Protein AF-A0A932Q6G6-F1 (afdb_monomer)

Foldseek 3Di:
DLCCLCPPVVQAEDPVCQPCPDPLQLDLVSCVVPSYHHQPNQQVVVVVVCVVVVFQKFWWDAVSGIWIWRDDPVDDTWIFRSNPSRDTDDPVVRCVVGPFFPLLVVLVLGDDGDDPLLVVLVVLLSVLVVLQVVLPDPPDDLVSSLVSLLSSLVSLVVSCVSPVSHLSSLLSNLQSLQVNLCSLVVPLSDGPLVPDDDDDDDDDDVPDDDPVSVVVSVLSNVLSLLSVLSSVSSRDDCVSPDPVCCVPRVVCNVVSVPCPPVSVVSNVVVVVVSVVVVVVVVVVVVVD

Secondary structure (DSSP, 8-state):
-HIIIIIIS--EE-SSSTT--SGGGGSHHHHHHHSEE-TTHHHHHHHHHHHHTT--EEEEEETTEEEEEE--TTS---EEETTTTTEEE-HHHHHHHS---HHHHHHTSSSSBPPHHHHHHHHHHHHHHHHHHHTT-TT--HHHHHHHHHHHHHHHHHHHHH-TT-HHHHHHHHHHHHHHHHHHH--S----TT-PPP-------TTS--TTHHHHHHHHHHHHHHHHHHHHHTT--GGGS-HHHHHHHGGGHHHHTT-HHHHHHHHHHHHHHHHHHHHHHHHHTT--

Sequence (288 aa):
MNTYFYKLGKIRYNYADPTAEKIENRYLNGIMDSGVGNCYTMPLLYQVVAQRLGYPVKFVFTPRHSFLRYDDPKLERQNIEATSYGTYHSDEYYKQWLPMKPEALKNGLYMRTLTNRELLADLIGMSAADWGRASNKRDLTDGDRIRYILKSINYLHVAEKLNPKNEQVMQDLAGSYEFLNYLETKDDFGPNYFGFPKGSLNGDVLRMIDTSERRSWAEHLATAQAYYQKALLLGLDPSYYTKKFKRDYLADIPRLKKNNELFEKKMAEGEAKLNEFMRKIASDRRNL

Mean predicted aligned error: 10.73 Å

Solvent-accessible surface area (backbone atoms only — not comparable to full-atom values): 16001 Å² total; per-residue (Å²): 108,54,64,46,42,51,71,72,59,51,44,42,68,29,83,90,48,56,83,35,82,52,71,60,49,61,38,64,64,32,29,70,76,66,28,40,20,23,48,58,34,32,36,48,52,51,36,57,50,28,53,76,73,70,44,56,49,27,48,27,42,47,88,99,43,46,33,31,30,42,68,46,98,91,48,79,80,46,32,34,34,48,71,60,83,46,40,78,52,58,72,65,54,49,48,69,77,48,75,69,46,71,50,13,53,73,65,50,50,28,82,43,74,46,54,74,60,33,50,49,14,49,57,38,23,52,55,13,51,49,31,42,59,58,31,66,49,87,91,55,51,71,69,52,24,51,54,27,31,52,52,12,46,55,35,22,53,56,14,36,78,48,27,81,56,42,63,67,40,35,52,52,42,18,50,40,27,41,44,51,33,23,72,74,66,68,52,94,61,74,69,62,86,90,74,56,81,92,80,89,79,87,88,85,70,89,88,75,82,62,78,72,58,63,60,54,43,62,46,31,46,49,43,16,52,42,31,50,49,53,43,47,72,36,23,54,66,66,82,84,50,54,76,66,55,53,70,78,53,63,85,48,56,82,67,58,79,75,47,64,66,63,45,56,52,47,50,56,53,55,52,54,51,51,54,51,51,52,50,52,58,61,52,55,68,72,77,112

Structure (mmCIF, N/CA/C/O backbone):
data_AF-A0A932Q6G6-F1
#
_entry.id   AF-A0A932Q6G6-F1
#
loop_
_atom_site.group_PDB
_atom_site.id
_atom_site.type_symbol
_atom_site.label_atom_id
_atom_site.label_alt_id
_atom_site.label_comp_id
_atom_site.label_asym_id
_atom_site.label_entity_id
_atom_site.label_seq_id
_atom_site.pdbx_PDB_ins_code
_atom_site.Cartn_x
_atom_site.Cartn_y
_atom_site.Cartn_z
_atom_site.occupancy
_atom_site.B_iso_or_equiv
_atom_site.auth_seq_id
_atom_site.auth_comp_id
_atom_site.auth_asym_id
_atom_site.auth_atom_id
_atom_site.pdbx_PDB_model_num
ATOM 1 N N . MET A 1 1 ? -21.088 -2.364 14.037 1.00 78.12 1 MET A N 1
ATOM 2 C CA . MET A 1 1 ? -20.358 -2.670 12.786 1.00 78.12 1 MET A CA 1
ATOM 3 C C . MET A 1 1 ? -19.854 -4.121 12.753 1.00 78.12 1 MET A C 1
ATOM 5 O O . MET A 1 1 ? -20.321 -4.861 11.900 1.00 78.12 1 MET A O 1
ATOM 9 N N . ASN A 1 2 ? -19.045 -4.580 13.722 1.00 82.94 2 ASN A N 1
ATOM 10 C CA . ASN A 1 2 ? -18.545 -5.975 13.801 1.00 82.94 2 ASN A CA 1
ATOM 11 C C . ASN A 1 2 ? -19.641 -7.049 13.721 1.00 82.94 2 ASN A C 1
ATOM 13 O O . ASN A 1 2 ? -19.549 -7.973 12.917 1.00 82.94 2 ASN A O 1
ATOM 17 N N . THR A 1 3 ? -20.713 -6.902 14.509 1.00 76.56 3 THR A N 1
ATOM 18 C CA . THR A 1 3 ? -21.865 -7.820 14.480 1.00 76.56 3 THR A CA 1
ATOM 19 C C . THR A 1 3 ? -22.433 -7.968 13.073 1.00 76.56 3 THR A C 1
ATOM 21 O O . THR A 1 3 ? -22.724 -9.079 12.646 1.00 76.56 3 THR A O 1
ATOM 24 N N . TYR A 1 4 ? -22.560 -6.860 12.340 1.00 83.62 4 TYR A N 1
ATOM 25 C CA . TYR A 1 4 ? -23.098 -6.896 10.990 1.00 83.62 4 TYR A CA 1
ATOM 26 C C . TYR A 1 4 ? -22.134 -7.612 10.049 1.00 83.62 4 TYR A C 1
ATOM 28 O O . TYR A 1 4 ? -22.529 -8.602 9.452 1.00 83.62 4 TYR A O 1
ATOM 36 N N . PHE A 1 5 ? -20.870 -7.190 9.966 1.00 85.31 5 PHE A N 1
ATOM 37 C CA . PHE A 1 5 ? -19.937 -7.776 9.003 1.00 85.31 5 PHE A CA 1
ATOM 38 C C . PHE A 1 5 ? -19.704 -9.274 9.209 1.00 85.31 5 PHE A C 1
ATOM 40 O O . PHE A 1 5 ? -19.816 -10.023 8.244 1.00 85.31 5 PHE A O 1
ATOM 47 N N . TYR A 1 6 ? -19.462 -9.739 10.437 1.00 84.38 6 TYR A N 1
ATOM 48 C CA . TYR A 1 6 ? -19.123 -11.152 10.648 1.00 84.38 6 TYR A CA 1
ATOM 49 C C . TYR A 1 6 ? -20.334 -12.062 10.826 1.00 84.38 6 TYR A C 1
ATOM 51 O O . TYR A 1 6 ? -20.296 -13.203 10.376 1.00 84.38 6 TYR A O 1
ATOM 59 N N . LYS A 1 7 ? -21.410 -11.597 11.478 1.00 77.12 7 LYS A N 1
ATOM 60 C CA . LYS A 1 7 ? -22.571 -12.466 11.743 1.00 77.12 7 LYS A CA 1
ATOM 61 C C . LYS A 1 7 ? -23.613 -12.405 10.630 1.00 77.12 7 LYS A C 1
ATOM 63 O O . LYS A 1 7 ? -24.135 -13.445 10.246 1.00 77.12 7 LYS A O 1
ATOM 68 N N . LEU A 1 8 ? -23.918 -11.211 10.116 1.00 73.00 8 LEU A N 1
ATOM 69 C CA . LEU A 1 8 ? -24.993 -11.019 9.133 1.00 73.00 8 LEU A CA 1
ATOM 70 C C . LEU A 1 8 ? -24.467 -11.019 7.694 1.00 73.00 8 LEU A C 1
ATOM 72 O O . LEU A 1 8 ? -24.959 -11.774 6.863 1.00 73.00 8 LEU A O 1
ATOM 76 N N . GLY A 1 9 ? -23.437 -10.220 7.419 1.00 74.88 9 GLY A N 1
ATOM 77 C CA . GLY A 1 9 ? -22.770 -10.122 6.121 1.00 74.88 9 GLY A CA 1
ATOM 78 C C . GLY A 1 9 ? -21.819 -11.281 5.822 1.00 74.88 9 GLY A C 1
ATOM 79 O O . GLY A 1 9 ? -21.363 -11.400 4.692 1.00 74.88 9 GLY A O 1
ATOM 80 N N . LYS A 1 10 ? -21.534 -12.136 6.818 1.00 85.81 10 LYS A N 1
ATOM 81 C CA . LYS A 1 10 ? -20.672 -13.328 6.709 1.00 85.81 10 LYS A CA 1
ATOM 82 C C . LYS A 1 10 ? -19.307 -13.043 6.063 1.00 85.81 10 LYS A C 1
ATOM 84 O O . LYS A 1 10 ? -18.751 -13.906 5.384 1.00 85.81 10 LYS A O 1
ATOM 89 N N . ILE A 1 11 ? -18.765 -11.845 6.292 1.00 91.44 11 ILE A N 1
ATOM 90 C CA . ILE A 1 11 ? -17.443 -11.457 5.807 1.00 91.44 11 ILE A CA 1
ATOM 91 C C . ILE A 1 11 ? -16.387 -12.330 6.488 1.00 91.44 11 ILE A C 1
ATOM 93 O O . ILE A 1 11 ? -16.396 -12.474 7.712 1.00 91.44 11 ILE A O 1
ATOM 97 N N . ARG A 1 12 ? -15.471 -12.909 5.708 1.00 92.56 12 ARG A N 1
ATOM 98 C CA . ARG A 1 12 ? -14.416 -13.808 6.204 1.00 92.56 12 ARG A CA 1
ATOM 99 C C . ARG A 1 12 ? -13.055 -13.512 5.582 1.00 92.56 12 ARG A C 1
ATOM 101 O O . ARG A 1 12 ? -12.968 -12.983 4.476 1.00 92.56 12 ARG A O 1
ATOM 108 N N . TYR A 1 13 ? -12.002 -13.897 6.296 1.00 93.19 13 TYR A N 1
ATOM 109 C CA . TYR A 1 13 ? -10.630 -13.755 5.824 1.00 93.19 13 TYR A CA 1
ATOM 110 C C . TYR A 1 13 ? -10.294 -14.776 4.726 1.00 93.19 13 TYR A C 1
ATOM 112 O O . TYR A 1 13 ? -10.703 -15.940 4.782 1.00 93.19 13 TYR A O 1
ATOM 120 N N . ASN A 1 14 ? -9.526 -14.342 3.733 1.00 92.44 14 ASN A N 1
ATOM 121 C CA . ASN A 1 14 ? -9.070 -15.136 2.607 1.00 92.44 14 ASN A CA 1
ATOM 122 C C . ASN A 1 14 ? -7.735 -15.812 2.926 1.00 92.44 14 ASN A C 1
ATOM 124 O O . ASN A 1 14 ? -6.666 -15.291 2.621 1.00 92.44 14 ASN A O 1
ATOM 128 N N . TYR A 1 15 ? -7.788 -17.001 3.519 1.00 90.44 15 TYR A N 1
ATOM 129 C CA . TYR A 1 15 ? -6.577 -17.783 3.782 1.00 90.44 15 TYR A CA 1
ATOM 130 C C . TYR A 1 15 ? -5.942 -18.376 2.517 1.00 90.44 15 TYR A C 1
ATOM 132 O O . TYR A 1 15 ? -4.768 -18.727 2.543 1.00 90.44 15 TYR A O 1
ATOM 140 N N . ALA A 1 16 ? -6.700 -18.492 1.421 1.00 90.06 16 ALA A N 1
ATOM 141 C CA . ALA A 1 16 ? -6.200 -19.033 0.158 1.00 90.06 16 ALA A CA 1
ATOM 142 C C . ALA A 1 16 ? -5.438 -17.991 -0.676 1.00 90.06 16 ALA A C 1
ATOM 144 O O . ALA A 1 16 ? -4.611 -18.363 -1.501 1.00 90.06 16 ALA A O 1
ATOM 145 N N . ASP A 1 17 ? -5.723 -16.704 -0.471 1.00 84.94 17 ASP A N 1
ATOM 146 C CA . ASP A 1 17 ? -5.047 -15.590 -1.136 1.00 84.94 17 ASP A CA 1
ATOM 147 C C . ASP A 1 17 ? -4.892 -14.386 -0.178 1.00 84.94 17 ASP A C 1
ATOM 149 O O . ASP A 1 17 ? -5.550 -13.350 -0.343 1.00 84.94 17 ASP A O 1
ATOM 153 N N . PRO A 1 18 ? -4.061 -14.521 0.875 1.00 80.94 18 PRO A N 1
ATOM 154 C CA . PRO A 1 18 ? -3.919 -13.501 1.914 1.00 80.94 18 PRO A CA 1
ATOM 155 C C . PRO A 1 18 ? -3.178 -12.250 1.425 1.00 80.94 18 PRO A C 1
ATOM 157 O O . PRO A 1 18 ? -3.343 -11.179 2.000 1.00 80.94 18 PRO A O 1
ATOM 160 N N . THR A 1 19 ? -2.371 -12.378 0.371 1.00 78.94 19 THR A N 1
ATOM 161 C CA . THR A 1 19 ? -1.564 -11.306 -0.233 1.00 78.94 19 THR A CA 1
ATOM 162 C C . THR A 1 19 ? -2.227 -10.677 -1.459 1.00 78.94 19 THR A C 1
ATOM 164 O O . THR A 1 19 ? -1.640 -9.789 -2.078 1.00 78.94 19 THR A O 1
ATOM 167 N N . ALA A 1 20 ? -3.447 -11.107 -1.801 1.00 84.25 20 ALA A N 1
ATOM 168 C CA . ALA A 1 20 ? -4.195 -10.636 -2.960 1.00 84.25 20 ALA A CA 1
ATOM 169 C C . ALA A 1 20 ? -3.402 -10.781 -4.271 1.00 84.25 20 ALA A C 1
ATOM 171 O O . ALA A 1 20 ? -3.203 -9.814 -5.005 1.00 84.25 20 ALA A O 1
ATOM 172 N N . GLU A 1 21 ? -2.906 -11.977 -4.576 1.00 81.31 21 GLU A N 1
ATOM 173 C CA . GLU A 1 21 ? -2.303 -12.319 -5.865 1.00 81.31 21 GLU A CA 1
ATOM 174 C C . GLU A 1 21 ? -3.310 -12.164 -7.007 1.00 81.31 21 GLU A C 1
ATOM 176 O O . GLU A 1 21 ? -2.960 -11.653 -8.080 1.00 81.31 21 GLU A O 1
ATOM 181 N N . LYS A 1 22 ? -4.575 -12.524 -6.760 1.00 83.31 22 LYS A N 1
ATOM 182 C CA . LYS A 1 22 ? -5.669 -12.316 -7.710 1.00 83.31 22 LYS A CA 1
ATOM 183 C C . LYS A 1 22 ? -6.170 -10.882 -7.635 1.00 83.31 22 LYS A C 1
ATOM 185 O O . LYS A 1 22 ? -6.418 -10.349 -6.554 1.00 83.31 22 LYS A O 1
ATOM 190 N N . ILE A 1 23 ? -6.350 -10.264 -8.800 1.00 84.88 23 ILE A N 1
ATOM 191 C CA . ILE A 1 23 ? -6.721 -8.850 -8.901 1.00 84.88 23 ILE A CA 1
ATOM 192 C C . ILE A 1 23 ? -8.092 -8.566 -8.277 1.00 84.88 23 ILE A C 1
ATOM 194 O O . ILE A 1 23 ? -8.238 -7.582 -7.558 1.00 84.88 23 ILE A O 1
ATOM 198 N N . GLU A 1 24 ? -9.064 -9.461 -8.453 1.00 84.25 24 GLU A N 1
ATOM 199 C CA . GLU A 1 24 ? -10.376 -9.365 -7.810 1.00 84.25 24 GLU A CA 1
ATOM 200 C C . GLU A 1 24 ? -10.289 -9.259 -6.278 1.00 84.25 24 GLU A C 1
ATOM 202 O O . GLU A 1 24 ? -11.094 -8.554 -5.681 1.00 84.25 24 GLU A O 1
ATOM 207 N N . ASN A 1 25 ? -9.273 -9.839 -5.632 1.00 87.06 25 ASN A N 1
ATOM 208 C CA . ASN A 1 25 ? -9.115 -9.782 -4.174 1.00 87.06 25 ASN A CA 1
ATOM 209 C C . ASN A 1 25 ? -8.460 -8.483 -3.667 1.00 87.06 25 ASN A C 1
ATOM 211 O O . ASN A 1 25 ? -8.350 -8.287 -2.455 1.00 87.06 25 ASN A O 1
ATOM 215 N N . ARG A 1 26 ? -8.008 -7.589 -4.558 1.00 87.38 26 ARG A N 1
ATOM 216 C CA . ARG A 1 26 ? -7.325 -6.334 -4.188 1.00 87.38 26 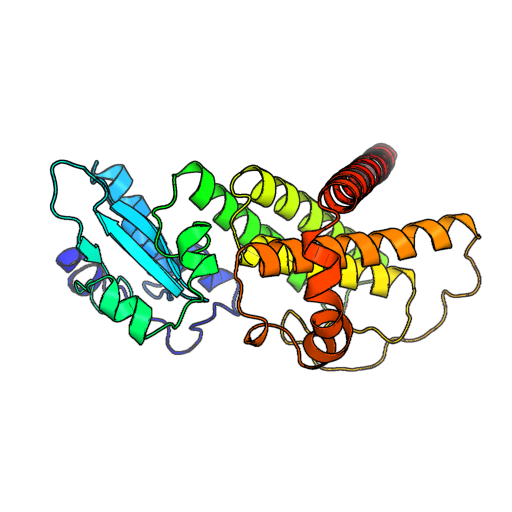ARG A CA 1
ATOM 217 C C . ARG A 1 26 ? -8.288 -5.188 -3.892 1.00 87.38 26 ARG A C 1
ATOM 219 O O . ARG A 1 26 ? -7.921 -4.252 -3.191 1.00 87.38 26 ARG A O 1
ATOM 226 N N . TYR A 1 27 ? -9.514 -5.247 -4.399 1.00 89.00 27 TYR A N 1
ATOM 227 C CA . TYR A 1 27 ? -10.413 -4.095 -4.416 1.00 89.00 27 TYR A CA 1
ATOM 228 C C . TYR A 1 27 ? -11.685 -4.311 -3.604 1.00 89.00 27 TYR A C 1
ATOM 230 O O . TYR A 1 27 ? -12.096 -5.432 -3.306 1.00 89.00 27 TYR A O 1
ATOM 238 N N . LEU A 1 28 ? -12.336 -3.194 -3.268 1.00 90.25 28 LEU A N 1
ATOM 239 C CA . LEU A 1 28 ? -13.568 -3.187 -2.484 1.00 90.25 28 LEU A CA 1
ATOM 240 C C . LEU A 1 28 ? -14.696 -3.988 -3.153 1.00 90.25 28 LEU A C 1
ATOM 242 O O . LEU A 1 28 ? -15.455 -4.650 -2.456 1.00 90.25 28 LEU A O 1
ATOM 246 N N . ASN A 1 29 ? -14.809 -3.964 -4.484 1.00 85.50 29 ASN A N 1
ATOM 247 C CA . ASN A 1 29 ? -15.832 -4.745 -5.184 1.00 85.50 29 ASN A CA 1
ATOM 248 C C . ASN A 1 29 ? -15.661 -6.252 -4.956 1.00 85.50 29 ASN A C 1
ATOM 250 O O . ASN A 1 29 ? -16.646 -6.921 -4.680 1.00 85.50 29 ASN A O 1
ATOM 254 N N . GLY A 1 30 ? -14.432 -6.775 -4.934 1.00 88.12 30 GLY A N 1
ATOM 255 C CA . GLY A 1 30 ? -14.211 -8.207 -4.728 1.00 88.12 30 GLY A CA 1
ATOM 256 C C . GLY A 1 30 ? -14.700 -8.721 -3.377 1.00 88.12 30 GLY A C 1
ATOM 257 O O . GLY A 1 30 ? -15.355 -9.762 -3.313 1.00 88.12 30 GLY A O 1
ATOM 258 N N . ILE A 1 31 ? -14.444 -7.980 -2.293 1.00 91.19 31 ILE A N 1
ATOM 259 C CA . ILE A 1 31 ? -14.976 -8.336 -0.968 1.00 91.19 31 ILE A CA 1
ATOM 260 C C . ILE A 1 31 ? -16.497 -8.130 -0.891 1.00 91.19 31 ILE A C 1
ATOM 262 O O . ILE A 1 31 ? -17.168 -8.910 -0.220 1.00 91.19 31 ILE A O 1
ATOM 266 N N . MET A 1 32 ? -17.055 -7.129 -1.583 1.00 87.06 32 MET A N 1
ATOM 267 C CA . MET A 1 32 ? -18.510 -6.923 -1.640 1.00 87.06 32 MET A CA 1
ATOM 268 C C . MET A 1 32 ? -19.227 -8.056 -2.386 1.00 87.06 32 MET A C 1
ATOM 270 O O . MET A 1 32 ? -20.285 -8.488 -1.939 1.00 87.06 32 MET A O 1
ATOM 274 N N . ASP A 1 33 ? -18.637 -8.559 -3.470 1.00 87.25 33 ASP A N 1
ATOM 275 C CA . ASP A 1 33 ? -19.229 -9.611 -4.300 1.00 87.25 33 ASP A CA 1
ATOM 276 C C . ASP A 1 33 ? -19.081 -10.997 -3.654 1.00 87.25 33 ASP A C 1
ATOM 278 O O . ASP A 1 33 ? -20.002 -11.813 -3.685 1.00 87.25 33 ASP A O 1
ATOM 282 N N . SER A 1 34 ? -17.918 -11.281 -3.057 1.00 90.25 34 SER A N 1
ATOM 283 C CA . SER A 1 34 ? -17.587 -12.621 -2.551 1.00 90.25 34 SER A CA 1
ATOM 284 C C . SER A 1 34 ? -17.815 -12.811 -1.049 1.00 90.25 34 SER A C 1
ATOM 286 O O . SER A 1 34 ? -17.867 -13.949 -0.576 1.00 90.25 34 SER A O 1
ATOM 288 N N . GLY A 1 35 ? -17.879 -11.723 -0.275 1.00 90.94 35 GLY A N 1
ATOM 289 C CA . GLY A 1 35 ? -17.812 -11.762 1.187 1.00 90.94 35 GLY A CA 1
ATOM 290 C C . GLY A 1 35 ? -16.458 -12.236 1.736 1.00 90.94 35 GLY A C 1
ATOM 291 O O . GLY A 1 35 ? -16.343 -12.550 2.920 1.00 90.94 35 GLY A O 1
ATOM 292 N N . VAL A 1 36 ? -15.425 -12.330 0.897 1.00 93.31 36 VAL A N 1
ATOM 293 C CA . VAL A 1 36 ? -14.097 -12.834 1.261 1.00 93.31 36 VAL A CA 1
ATOM 294 C C . VAL A 1 36 ? -13.062 -11.738 1.026 1.00 93.31 36 VAL A C 1
ATOM 296 O O . VAL A 1 36 ? -12.937 -11.220 -0.079 1.00 93.31 36 VAL A O 1
ATOM 299 N N . GLY A 1 37 ? -12.326 -11.364 2.072 1.00 92.75 37 GLY A N 1
ATOM 300 C CA . GLY A 1 37 ? -11.347 -10.275 2.027 1.00 92.75 37 GLY A CA 1
ATOM 301 C C . GLY A 1 37 ? -10.019 -10.634 2.678 1.00 92.75 37 GLY A C 1
ATOM 302 O O . GLY A 1 37 ? -9.852 -11.720 3.213 1.00 92.75 37 GLY A O 1
ATOM 303 N N . ASN A 1 38 ? -9.060 -9.720 2.642 1.00 92.81 38 ASN A N 1
ATOM 304 C CA . ASN A 1 38 ? -7.726 -9.894 3.221 1.00 92.81 38 ASN A CA 1
ATOM 305 C C . ASN A 1 38 ? -7.402 -8.754 4.194 1.00 92.81 38 ASN A C 1
ATOM 307 O O . ASN A 1 38 ? -8.262 -7.931 4.525 1.00 92.81 38 ASN A O 1
ATOM 311 N N . CYS A 1 39 ? -6.144 -8.701 4.634 1.00 92.75 39 CYS A N 1
ATOM 312 C CA . CYS A 1 39 ? -5.638 -7.705 5.572 1.00 92.75 39 CYS A CA 1
ATOM 313 C C . CYS A 1 39 ? -5.726 -6.256 5.100 1.00 92.75 39 CYS A C 1
ATOM 315 O O . CYS A 1 39 ? -5.499 -5.359 5.905 1.00 92.75 39 CYS A O 1
ATOM 317 N N . TYR A 1 40 ? -6.099 -6.024 3.844 1.00 93.69 40 TYR A N 1
ATOM 318 C CA . TYR A 1 40 ? -6.329 -4.704 3.287 1.00 93.69 40 TYR A CA 1
ATOM 319 C C . TYR A 1 40 ? -7.813 -4.434 3.008 1.00 93.69 40 TYR A C 1
ATOM 321 O O . TYR A 1 40 ? -8.385 -3.449 3.483 1.00 93.69 40 TYR A O 1
ATOM 329 N N . THR A 1 41 ? -8.474 -5.324 2.260 1.00 94.50 41 THR A N 1
ATOM 330 C CA . THR A 1 41 ? -9.858 -5.102 1.813 1.00 94.50 41 THR A CA 1
ATOM 331 C C . THR A 1 41 ? -10.872 -5.175 2.950 1.00 94.50 41 THR A C 1
ATOM 333 O O . THR A 1 41 ? -11.890 -4.479 2.899 1.00 94.50 41 THR A O 1
ATOM 336 N N . MET A 1 42 ? -10.591 -5.941 4.012 1.00 95.94 42 MET A N 1
ATOM 337 C CA . MET A 1 42 ? -11.447 -5.975 5.200 1.00 95.94 42 MET A CA 1
ATOM 338 C C . MET A 1 42 ? -11.407 -4.638 5.968 1.00 95.94 42 MET A C 1
ATOM 340 O O . MET A 1 42 ? -12.477 -4.046 6.147 1.00 95.94 42 MET A O 1
ATOM 344 N N . PRO A 1 43 ? -10.234 -4.082 6.352 1.00 95.56 43 PRO A N 1
ATOM 345 C CA . PRO A 1 43 ? -10.156 -2.715 6.867 1.00 95.56 43 PRO A CA 1
ATOM 346 C C . PRO A 1 43 ? -10.774 -1.655 5.942 1.00 95.56 43 PRO A C 1
ATOM 348 O O . PRO A 1 43 ? -11.444 -0.734 6.415 1.00 95.56 43 PRO A O 1
ATOM 351 N N . LEU A 1 44 ? -10.606 -1.786 4.621 1.00 95.19 44 LEU A N 1
ATOM 352 C CA . LEU A 1 44 ? -11.144 -0.820 3.658 1.00 95.19 44 LEU A CA 1
ATOM 353 C C . LEU A 1 44 ? -12.675 -0.787 3.687 1.00 95.19 44 LEU A C 1
ATOM 355 O O . LEU A 1 44 ? -13.264 0.293 3.774 1.00 95.19 44 LEU A O 1
ATOM 359 N N . LEU A 1 45 ? -13.321 -1.957 3.671 1.00 93.44 45 LEU A N 1
ATOM 360 C CA . LEU A 1 45 ? -14.777 -2.071 3.778 1.00 93.44 45 LEU A CA 1
ATOM 361 C C . LEU A 1 45 ? -15.292 -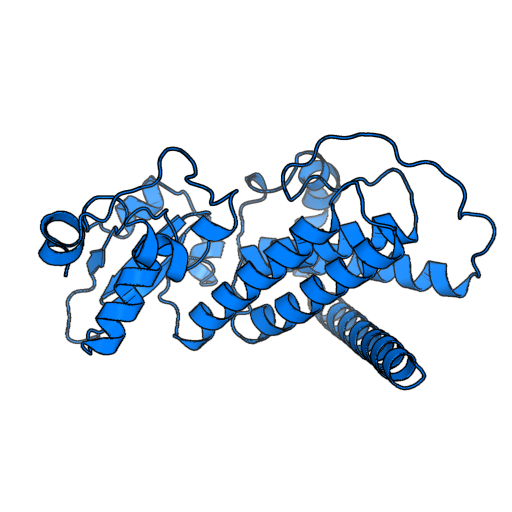1.404 5.059 1.00 93.44 45 LEU A C 1
ATOM 363 O O . LEU A 1 45 ? -16.247 -0.625 5.029 1.00 93.44 45 LEU A O 1
ATOM 367 N N . TYR A 1 46 ? -14.619 -1.667 6.176 1.00 93.62 46 TYR A N 1
ATOM 368 C CA . TYR A 1 46 ? -14.914 -1.043 7.458 1.00 93.62 46 TYR A CA 1
ATOM 369 C C . TYR A 1 46 ? -14.841 0.480 7.408 1.00 93.62 46 TYR A C 1
ATOM 371 O O . TYR A 1 46 ? -15.788 1.145 7.826 1.00 93.62 46 TYR A O 1
ATOM 379 N N . GLN A 1 47 ? -13.735 1.041 6.912 1.00 94.06 47 GLN A N 1
ATOM 380 C CA . GLN A 1 47 ? -13.568 2.489 6.860 1.00 94.06 47 GLN A CA 1
ATOM 381 C C . GLN A 1 47 ? -14.610 3.139 5.948 1.00 94.06 47 GLN A C 1
ATOM 383 O O . GLN A 1 47 ? -15.166 4.176 6.303 1.00 94.06 47 GLN A O 1
ATOM 388 N N . VAL A 1 48 ? -14.921 2.529 4.804 1.00 91.88 48 VAL A N 1
ATOM 389 C CA . VAL A 1 48 ? -15.926 3.049 3.868 1.00 91.88 48 VAL A CA 1
ATOM 390 C C . VAL A 1 48 ? -17.323 3.087 4.498 1.00 91.88 48 VAL A C 1
ATOM 392 O O . VAL A 1 48 ? -18.060 4.059 4.310 1.00 91.88 48 VAL A O 1
ATOM 395 N N . VAL A 1 49 ? -17.697 2.063 5.270 1.00 91.19 49 VAL A N 1
ATOM 396 C CA . VAL A 1 49 ? -18.972 2.051 6.007 1.00 91.19 49 VAL A CA 1
ATOM 397 C C . VAL A 1 49 ? -18.945 3.033 7.175 1.00 91.19 49 VAL A C 1
ATOM 399 O O . VAL A 1 49 ? -19.893 3.798 7.343 1.00 91.19 49 VAL A O 1
ATOM 402 N N . ALA A 1 50 ? -17.857 3.076 7.944 1.00 91.62 50 ALA A N 1
ATOM 403 C CA . ALA A 1 50 ? -17.692 4.014 9.048 1.00 91.62 50 ALA A CA 1
ATOM 404 C C . ALA A 1 50 ? -17.827 5.470 8.583 1.00 91.62 50 ALA A C 1
ATOM 406 O O . ALA A 1 50 ? -18.585 6.227 9.181 1.00 91.62 50 ALA A O 1
ATOM 407 N N . GLN A 1 51 ? -17.180 5.832 7.472 1.00 90.69 51 GLN A N 1
ATOM 408 C CA . GLN A 1 51 ? -17.294 7.156 6.861 1.00 90.69 51 GLN A CA 1
ATOM 409 C C . GLN A 1 51 ? -18.737 7.493 6.476 1.00 90.69 51 GLN A C 1
ATOM 411 O O . GLN A 1 51 ? -19.200 8.592 6.773 1.00 90.69 51 GLN A O 1
ATOM 416 N N . ARG A 1 52 ? -19.469 6.554 5.859 1.00 90.56 52 ARG A N 1
ATOM 417 C CA . ARG A 1 52 ? -20.885 6.755 5.498 1.00 90.56 52 ARG A CA 1
ATOM 418 C C . ARG A 1 52 ? -21.793 6.952 6.709 1.00 90.56 52 ARG A C 1
ATOM 420 O O . ARG A 1 52 ? -22.783 7.664 6.608 1.00 90.56 52 ARG A O 1
ATOM 427 N N . LEU A 1 53 ? -21.459 6.324 7.831 1.00 90.12 53 LEU A N 1
ATOM 428 C CA . LEU A 1 53 ? -22.211 6.417 9.082 1.00 90.12 53 LEU A CA 1
ATOM 429 C C . LEU A 1 53 ? -21.729 7.556 9.998 1.00 90.12 53 LEU A C 1
ATOM 431 O O . LEU A 1 53 ? -22.264 7.717 11.089 1.00 90.12 53 LEU A O 1
ATOM 435 N N . GLY A 1 54 ? -20.723 8.333 9.584 1.00 91.12 54 GLY A N 1
ATOM 436 C CA . GLY A 1 54 ? -20.174 9.431 10.383 1.00 91.12 54 GLY A CA 1
ATOM 437 C C . GLY A 1 54 ? -19.282 8.996 11.552 1.00 91.12 54 GLY A C 1
ATOM 438 O O . GLY A 1 54 ? -19.017 9.802 12.440 1.00 91.12 54 GLY A O 1
ATOM 439 N N . TYR A 1 55 ? -18.796 7.751 11.573 1.00 92.56 55 TYR A N 1
ATOM 440 C CA . TYR A 1 55 ? -17.855 7.293 12.596 1.00 92.56 55 TYR A CA 1
ATOM 441 C C . TYR A 1 55 ? -16.414 7.736 12.282 1.00 92.56 55 TYR A C 1
ATOM 443 O O . TYR A 1 55 ? -15.961 7.591 11.141 1.00 92.56 55 TYR A O 1
ATOM 451 N N . PRO A 1 56 ? -15.644 8.189 13.290 1.00 93.75 56 PRO A N 1
ATOM 452 C CA . PRO A 1 56 ? -14.279 8.680 13.112 1.00 93.75 56 PRO A CA 1
ATOM 453 C C . PRO A 1 56 ? -13.267 7.523 13.073 1.00 93.75 56 PRO A C 1
ATOM 455 O O . PRO A 1 56 ? -12.353 7.446 13.884 1.00 93.75 56 PRO A O 1
ATOM 458 N N . VAL A 1 57 ? -13.444 6.580 12.146 1.00 94.81 57 VAL A N 1
ATOM 459 C CA . VAL A 1 57 ? -12.546 5.427 11.978 1.00 94.81 57 VAL A CA 1
ATOM 460 C C . VAL A 1 57 ? -11.570 5.694 10.835 1.00 94.81 57 VAL A C 1
ATOM 462 O O . VAL A 1 57 ? -11.976 6.089 9.738 1.00 94.81 57 VAL A O 1
ATOM 465 N N . LYS A 1 58 ? -10.280 5.470 11.086 1.00 96.56 58 LYS A N 1
ATOM 466 C CA . LYS A 1 58 ? -9.183 5.726 10.149 1.00 96.56 58 LYS A CA 1
ATOM 467 C C . LYS A 1 58 ? -8.278 4.512 9.987 1.00 96.56 58 LYS A C 1
ATOM 469 O O . LYS A 1 58 ? -8.015 3.795 10.947 1.00 96.56 58 LYS A O 1
ATOM 474 N N . PHE A 1 59 ? -7.770 4.332 8.778 1.00 97.06 59 PHE A N 1
ATOM 475 C CA . PHE A 1 59 ? -6.774 3.333 8.419 1.00 97.06 59 PHE A CA 1
ATOM 476 C C . PHE A 1 59 ? -5.459 3.598 9.142 1.00 97.06 59 PHE A C 1
ATOM 478 O O . PHE A 1 59 ? -5.062 4.755 9.295 1.00 97.06 59 PHE A O 1
ATOM 485 N N . VAL A 1 60 ? -4.763 2.534 9.524 1.00 97.25 60 VAL A N 1
ATOM 486 C CA . VAL A 1 60 ? -3.412 2.586 10.078 1.00 97.25 60 VAL A CA 1
ATOM 487 C C . VAL A 1 60 ? -2.562 1.528 9.393 1.00 97.25 60 VAL A C 1
ATOM 489 O O . VAL A 1 60 ? -2.947 0.360 9.320 1.00 97.25 60 VAL A O 1
ATOM 492 N N . PHE A 1 61 ? -1.391 1.940 8.911 1.00 95.06 61 PHE A N 1
ATOM 493 C CA . PHE A 1 61 ? -0.409 1.019 8.353 1.00 95.06 61 PHE A CA 1
ATOM 494 C C . PHE A 1 61 ? 0.572 0.512 9.404 1.00 95.06 61 PHE A C 1
ATOM 496 O O . PHE A 1 61 ? 1.019 1.243 10.292 1.00 95.06 61 PHE A O 1
ATOM 503 N N . THR A 1 62 ? 0.948 -0.745 9.215 1.00 92.69 62 THR A N 1
ATOM 504 C CA . THR A 1 62 ? 2.082 -1.444 9.824 1.00 92.69 62 THR A CA 1
ATOM 505 C C . THR A 1 62 ? 2.859 -2.139 8.699 1.00 92.69 62 THR A C 1
ATOM 507 O O . THR A 1 62 ? 2.362 -2.179 7.568 1.00 92.69 62 THR A O 1
ATOM 510 N N . PRO A 1 63 ? 4.059 -2.688 8.946 1.00 88.00 63 PRO A N 1
ATOM 511 C CA . PRO A 1 63 ? 4.762 -3.449 7.921 1.00 88.00 63 PRO A CA 1
ATOM 512 C C . PRO A 1 63 ? 3.886 -4.587 7.382 1.00 88.00 63 PRO A C 1
ATOM 514 O O . PRO A 1 63 ? 3.541 -5.510 8.117 1.00 88.00 63 PRO A O 1
ATOM 517 N N . ARG A 1 64 ? 3.528 -4.516 6.092 1.00 83.81 64 ARG A N 1
ATOM 518 C CA . ARG A 1 64 ? 2.741 -5.537 5.366 1.00 83.81 64 ARG A CA 1
ATOM 519 C C . ARG A 1 64 ? 1.378 -5.899 5.977 1.00 83.81 64 ARG A C 1
ATOM 521 O O . ARG A 1 64 ? 0.829 -6.952 5.659 1.00 83.81 64 ARG A O 1
ATOM 528 N N . HIS A 1 65 ? 0.821 -5.043 6.826 1.00 92.44 65 HIS A N 1
ATOM 529 C CA . HIS A 1 65 ? -0.493 -5.247 7.430 1.00 92.44 65 HIS A CA 1
ATOM 530 C C . HIS A 1 65 ? -1.164 -3.908 7.707 1.00 92.44 65 HIS A C 1
ATOM 532 O O . HIS A 1 65 ? -0.505 -2.874 7.864 1.00 92.44 65 HIS A O 1
ATOM 538 N N . SER A 1 66 ? -2.486 -3.923 7.793 1.00 94.50 66 SER A N 1
ATOM 539 C CA . SER A 1 66 ? -3.249 -2.740 8.151 1.00 94.50 66 SER A CA 1
ATOM 540 C C . SER A 1 66 ? -4.388 -3.056 9.091 1.00 94.50 66 SER A C 1
ATOM 542 O O . SER A 1 66 ? -5.013 -4.110 9.016 1.00 94.50 66 SER A O 1
ATOM 544 N N . PHE A 1 67 ? -4.669 -2.094 9.956 1.00 97.06 67 PHE A N 1
ATOM 545 C CA . PHE A 1 67 ? -5.778 -2.143 10.891 1.00 97.06 67 PHE A CA 1
ATOM 546 C C . PHE A 1 67 ? -6.484 -0.782 10.907 1.00 97.06 67 PHE A C 1
ATOM 548 O O . PHE A 1 67 ? -6.147 0.128 10.143 1.00 97.06 67 PHE A O 1
ATOM 555 N N . LEU A 1 68 ? -7.495 -0.629 11.758 1.00 97.44 68 LEU A N 1
ATOM 556 C CA . LEU A 1 68 ? -8.262 0.610 11.874 1.00 97.44 68 LEU A CA 1
ATOM 557 C C . LEU A 1 68 ? -8.166 1.199 13.268 1.00 97.44 68 LEU A C 1
ATOM 559 O O . LEU A 1 68 ? -7.996 0.483 14.244 1.00 97.44 68 LEU A O 1
ATOM 563 N N . ARG A 1 69 ? -8.373 2.500 13.393 1.00 97.38 69 ARG A N 1
ATOM 564 C CA . ARG A 1 69 ? -8.335 3.196 14.674 1.00 97.38 69 ARG A CA 1
ATOM 565 C C . ARG A 1 69 ? -9.466 4.203 14.767 1.00 97.38 69 ARG A C 1
ATOM 567 O O . ARG A 1 69 ? -9.711 4.935 13.809 1.00 97.38 69 ARG A O 1
ATOM 574 N N . TYR A 1 70 ? -10.126 4.257 15.920 1.00 95.44 70 TYR A N 1
ATOM 575 C CA . TYR A 1 70 ? -10.946 5.411 16.277 1.00 95.44 70 TYR A CA 1
ATOM 576 C C . TYR A 1 70 ? -10.036 6.619 16.514 1.00 95.44 70 TYR A C 1
ATOM 578 O O . TYR A 1 70 ? -9.145 6.576 17.364 1.00 95.44 70 TYR A O 1
ATOM 586 N N . ASP A 1 71 ? -10.243 7.672 15.732 1.00 92.75 71 ASP A N 1
ATOM 587 C CA . ASP A 1 71 ? -9.420 8.879 15.713 1.00 92.75 71 ASP A CA 1
ATOM 588 C C . ASP A 1 71 ? -10.294 10.112 15.939 1.00 92.75 71 ASP A C 1
ATOM 590 O O . ASP A 1 71 ? -10.630 10.857 15.018 1.00 92.75 71 ASP A O 1
ATOM 594 N N . ASP A 1 72 ? -10.709 10.280 17.191 1.00 91.00 72 ASP A N 1
ATOM 595 C CA . ASP A 1 72 ? -11.447 11.442 17.672 1.00 91.00 72 ASP A CA 1
ATOM 596 C C . ASP A 1 72 ? -10.943 11.787 19.080 1.00 91.00 72 ASP A C 1
ATOM 598 O O . ASP A 1 72 ? -10.914 10.899 19.933 1.00 91.00 72 ASP A O 1
ATOM 602 N N . PRO A 1 73 ? -10.562 13.047 19.361 1.00 88.56 73 PRO A N 1
ATOM 603 C CA . PRO A 1 73 ? -10.131 13.471 20.695 1.00 88.56 73 PRO A CA 1
ATOM 604 C C . PRO A 1 73 ? -11.158 13.225 21.810 1.00 88.56 73 PRO A C 1
ATOM 606 O O . PRO A 1 73 ? -10.793 13.218 22.982 1.00 88.56 73 PRO A O 1
ATOM 609 N N . LYS A 1 74 ? -12.441 13.072 21.464 1.00 90.19 74 LYS A N 1
ATOM 610 C CA . LYS A 1 74 ? -13.543 12.816 22.401 1.00 90.19 74 LYS A CA 1
ATOM 611 C C . LYS A 1 74 ? -13.754 11.332 22.690 1.00 90.19 74 LYS A C 1
ATOM 613 O O . LYS A 1 74 ? -14.544 11.003 23.572 1.00 90.19 74 LYS A O 1
ATOM 618 N N . LEU A 1 75 ? -13.117 10.448 21.928 1.00 86.44 75 LEU A N 1
ATOM 619 C CA . LEU A 1 75 ? -13.238 9.005 22.082 1.00 86.44 75 LEU A CA 1
ATOM 620 C C . LEU A 1 75 ? -11.936 8.430 22.628 1.00 86.44 75 LEU A C 1
ATOM 622 O O . LEU A 1 75 ? -10.845 8.938 22.373 1.00 86.44 75 LEU A O 1
ATOM 626 N N . GLU A 1 76 ? -12.049 7.322 23.352 1.00 85.56 76 GLU A N 1
ATOM 627 C CA . GLU A 1 76 ? -10.876 6.515 23.650 1.00 85.56 76 GLU A CA 1
ATOM 628 C C . GLU A 1 76 ? -10.263 6.018 22.334 1.00 85.56 76 GLU A C 1
ATOM 630 O O . GLU A 1 76 ? -10.957 5.492 21.455 1.00 85.56 76 GLU A O 1
ATOM 635 N N . ARG A 1 77 ? -8.945 6.175 22.192 1.00 87.44 77 ARG A N 1
ATOM 636 C CA . ARG A 1 77 ? -8.220 5.630 21.048 1.00 87.44 77 ARG A CA 1
ATOM 637 C C . ARG A 1 77 ? -8.227 4.106 21.143 1.00 87.44 77 ARG A C 1
ATOM 639 O O . ARG A 1 77 ? -7.494 3.527 21.937 1.00 87.44 77 ARG A O 1
ATOM 646 N N . GLN A 1 78 ? -9.007 3.469 20.279 1.00 92.81 78 GLN A N 1
ATOM 647 C CA . GLN A 1 78 ? -9.100 2.014 20.187 1.00 92.81 78 GLN A CA 1
ATOM 648 C C . GLN A 1 78 ? -8.776 1.550 18.765 1.00 92.81 78 GLN A C 1
ATOM 650 O O . GLN A 1 78 ? -9.269 2.125 17.789 1.00 92.81 78 GLN A O 1
ATOM 655 N N . ASN A 1 79 ? -7.953 0.505 18.647 1.00 96.62 79 ASN A N 1
ATOM 656 C CA . ASN A 1 79 ? -7.619 -0.108 17.362 1.00 96.62 79 ASN A CA 1
ATOM 657 C C . ASN A 1 79 ? -8.535 -1.298 17.092 1.00 96.62 79 ASN A C 1
ATOM 659 O O . ASN A 1 79 ? -8.661 -2.157 17.956 1.00 96.62 79 ASN A O 1
ATOM 663 N N . ILE A 1 80 ? -9.107 -1.385 15.897 1.00 96.06 80 ILE A N 1
ATOM 664 C CA . ILE A 1 80 ? -9.963 -2.478 15.443 1.00 96.06 80 ILE A CA 1
ATOM 665 C C . ILE A 1 80 ? -9.167 -3.356 14.473 1.00 96.06 80 ILE A C 1
ATOM 667 O O . ILE A 1 80 ? -8.764 -2.896 13.400 1.00 96.06 80 ILE A O 1
ATOM 671 N N . GLU A 1 81 ? -9.000 -4.629 14.820 1.00 96.12 81 GLU A N 1
ATOM 672 C CA . GLU A 1 81 ? -8.424 -5.648 13.943 1.00 96.12 81 GLU A CA 1
ATOM 673 C C . GLU A 1 81 ? -9.522 -6.272 13.069 1.00 96.12 81 GLU A C 1
ATOM 675 O O . GLU A 1 81 ? -10.231 -7.206 13.458 1.00 96.12 81 GLU A O 1
ATOM 680 N N . ALA A 1 82 ? -9.694 -5.721 11.867 1.00 94.19 82 ALA A N 1
ATOM 681 C CA . ALA A 1 82 ? -10.736 -6.139 10.932 1.00 94.19 82 ALA A CA 1
ATOM 682 C C . ALA A 1 82 ? -10.473 -7.503 10.270 1.00 94.19 82 ALA A C 1
ATOM 684 O O . ALA A 1 82 ? -11.315 -7.974 9.516 1.00 94.19 82 ALA A O 1
ATOM 685 N N . THR A 1 83 ? -9.340 -8.153 10.531 1.00 91.94 83 THR A N 1
ATOM 686 C CA . THR A 1 83 ? -9.074 -9.519 10.046 1.00 91.94 83 THR A CA 1
ATOM 687 C C . THR A 1 83 ? -9.380 -10.600 11.077 1.00 91.94 83 THR A C 1
ATOM 689 O O . THR A 1 83 ? -9.482 -11.771 10.722 1.00 91.94 83 THR A O 1
ATOM 692 N N . SER A 1 84 ? -9.581 -10.215 12.341 1.00 88.62 84 SER A N 1
ATOM 693 C CA . SER A 1 84 ? -9.811 -11.128 13.467 1.00 88.62 84 SER A CA 1
ATOM 694 C C . SER A 1 84 ? -11.103 -10.776 14.198 1.00 88.62 84 SER A C 1
ATOM 696 O O . SER A 1 84 ? -11.108 -10.414 15.367 1.00 88.62 84 SER A O 1
ATOM 698 N N . TYR A 1 85 ? -12.235 -10.855 13.496 1.00 88.00 85 TYR A N 1
ATOM 699 C CA . TYR A 1 85 ? -13.569 -10.603 14.062 1.00 88.00 85 TYR A CA 1
ATOM 700 C C . TYR A 1 85 ? -13.776 -9.193 14.656 1.00 88.00 85 TYR A C 1
ATOM 702 O O . TYR A 1 85 ? -14.730 -8.960 15.404 1.00 88.00 85 TYR A O 1
ATOM 710 N N . GLY A 1 86 ? -12.945 -8.216 14.273 1.00 90.19 86 GLY A N 1
ATOM 711 C CA . GLY A 1 86 ? -13.055 -6.836 14.744 1.00 90.19 86 GLY A CA 1
ATOM 712 C C . GLY A 1 86 ? -12.651 -6.674 16.208 1.00 90.19 86 GLY A C 1
ATOM 713 O O . GLY A 1 86 ? -13.208 -5.809 16.887 1.00 90.19 86 GLY A O 1
ATOM 714 N N . THR A 1 87 ? -11.751 -7.525 16.707 1.00 92.75 87 THR A N 1
ATOM 715 C CA . THR A 1 87 ? -11.209 -7.433 18.067 1.00 92.75 87 THR A CA 1
ATOM 716 C C . THR A 1 87 ? -10.448 -6.132 18.284 1.00 92.75 87 THR A C 1
ATOM 718 O O . THR A 1 87 ? -9.965 -5.502 17.341 1.00 92.75 87 THR A O 1
ATOM 721 N N . TYR A 1 88 ? -10.341 -5.730 19.551 1.00 94.62 88 TYR A N 1
ATOM 722 C CA . TYR A 1 88 ? -9.571 -4.558 19.942 1.00 94.62 88 TYR A CA 1
ATOM 723 C C . TYR A 1 88 ? -8.182 -4.954 20.436 1.00 94.62 88 TYR A C 1
ATOM 725 O O . TYR A 1 88 ? -8.055 -5.860 21.258 1.00 94.62 88 TYR A O 1
ATOM 733 N N . HIS A 1 89 ? -7.154 -4.255 19.958 1.00 95.75 89 HIS A N 1
ATOM 734 C CA . HIS A 1 89 ? -5.758 -4.493 20.338 1.00 95.75 89 HIS A CA 1
ATOM 735 C C . HIS A 1 89 ? -5.033 -3.180 20.654 1.00 95.75 89 HIS A C 1
ATOM 737 O O . HIS A 1 89 ? -5.316 -2.146 20.051 1.00 95.75 89 HIS A O 1
ATOM 743 N N . SER A 1 90 ? -4.083 -3.204 21.588 1.00 95.44 90 SER A N 1
ATOM 744 C CA . SER A 1 90 ? -3.252 -2.034 21.901 1.00 95.44 90 SER A CA 1
ATOM 745 C C . SER A 1 90 ? -2.197 -1.778 20.821 1.00 95.44 90 SER A C 1
ATOM 747 O O . SER A 1 90 ? -1.935 -2.624 19.966 1.00 95.44 90 SER A O 1
ATOM 749 N N . ASP A 1 91 ? -1.544 -0.619 20.866 1.00 95.31 91 ASP A N 1
ATOM 750 C CA . ASP A 1 91 ? -0.404 -0.334 19.989 1.00 95.31 91 ASP A CA 1
ATOM 751 C C . ASP A 1 91 ? 0.767 -1.285 20.275 1.00 95.31 91 ASP A C 1
ATOM 753 O O . ASP A 1 91 ? 1.499 -1.668 19.364 1.00 95.31 91 ASP A O 1
ATOM 757 N N . GLU A 1 92 ? 0.928 -1.696 21.533 1.00 94.88 92 GLU A N 1
ATOM 758 C CA . GLU A 1 92 ? 1.956 -2.630 21.993 1.00 94.88 92 GLU A CA 1
ATOM 759 C C . GLU A 1 92 ? 1.778 -4.009 21.360 1.00 94.88 92 GLU A C 1
ATOM 761 O O . GLU A 1 92 ? 2.774 -4.615 20.970 1.00 94.88 92 GLU A O 1
ATOM 766 N N . TYR A 1 93 ? 0.535 -4.466 21.177 1.00 95.31 93 TYR A N 1
ATOM 767 C CA . TYR A 1 93 ? 0.247 -5.707 20.459 1.00 95.31 93 TYR A CA 1
ATOM 768 C C . TYR A 1 93 ? 0.829 -5.674 19.039 1.00 95.31 93 TYR A C 1
ATOM 770 O O . TYR A 1 93 ? 1.592 -6.563 18.664 1.00 95.31 93 TYR A O 1
ATOM 778 N N . TYR A 1 94 ? 0.549 -4.614 18.270 1.00 95.19 94 TYR A N 1
ATOM 779 C CA . TYR A 1 94 ? 1.066 -4.488 16.904 1.00 95.19 94 TYR A CA 1
ATOM 780 C C . TYR A 1 94 ? 2.585 -4.312 16.868 1.00 95.19 94 TYR A C 1
ATOM 782 O O . TYR A 1 94 ? 3.236 -4.883 16.002 1.00 95.19 94 TYR A O 1
ATOM 790 N N . LYS A 1 95 ? 3.177 -3.576 17.818 1.00 92.88 95 LYS A N 1
ATOM 791 C CA . LYS A 1 95 ? 4.642 -3.420 17.909 1.00 92.88 95 LYS A CA 1
ATOM 792 C C . LYS A 1 95 ? 5.359 -4.738 18.223 1.00 92.88 95 LYS A C 1
ATOM 794 O O . LYS A 1 95 ? 6.484 -4.925 17.770 1.00 92.88 95 LYS A O 1
ATOM 799 N N . GLN A 1 96 ? 4.737 -5.623 19.004 1.00 93.19 96 GLN A N 1
ATOM 800 C CA . GLN A 1 96 ? 5.275 -6.952 19.311 1.00 93.19 96 GLN A CA 1
ATOM 801 C C . GLN A 1 96 ? 5.088 -7.923 18.144 1.00 93.19 96 GLN A C 1
ATOM 803 O O . GLN A 1 96 ? 6.010 -8.664 17.810 1.00 93.19 96 GLN A O 1
ATOM 808 N N . TRP A 1 97 ? 3.908 -7.913 17.520 1.00 91.56 97 TRP A N 1
ATOM 809 C CA . TRP A 1 97 ? 3.588 -8.801 16.406 1.00 91.56 97 TRP A CA 1
ATOM 810 C C . TRP A 1 97 ? 4.347 -8.433 15.124 1.00 91.56 97 TRP A C 1
ATOM 812 O O . TRP A 1 97 ? 4.853 -9.313 14.430 1.00 91.56 97 TRP A O 1
ATOM 822 N N . LEU A 1 98 ? 4.460 -7.136 14.835 1.00 89.56 98 LEU A N 1
ATOM 823 C CA . LEU A 1 98 ? 5.076 -6.582 13.632 1.00 89.56 98 LEU A CA 1
ATOM 824 C C . LEU A 1 98 ? 6.178 -5.595 14.041 1.00 89.56 98 LEU A C 1
ATOM 826 O O . LEU A 1 98 ? 5.943 -4.383 14.067 1.00 89.56 98 LEU A O 1
ATOM 830 N N . PRO A 1 99 ? 7.383 -6.085 14.389 1.00 86.44 99 PRO A N 1
ATOM 831 C CA . PRO A 1 99 ? 8.472 -5.231 14.836 1.00 86.44 99 PRO A CA 1
ATOM 832 C C . PRO A 1 99 ? 8.784 -4.115 13.834 1.00 86.44 99 PRO A C 1
ATOM 834 O O . PRO A 1 99 ? 9.007 -4.346 12.645 1.00 86.44 99 PRO A O 1
ATOM 837 N N . MET A 1 100 ? 8.821 -2.887 14.343 1.00 89.50 100 MET A N 1
ATOM 838 C CA . MET A 1 100 ? 9.088 -1.672 13.577 1.00 89.50 100 MET A CA 1
ATOM 839 C C . MET A 1 100 ? 10.302 -0.964 14.157 1.00 89.50 100 MET A C 1
ATOM 841 O O . MET A 1 100 ? 10.463 -0.879 15.377 1.00 89.50 100 MET A O 1
ATOM 845 N N . LYS A 1 101 ? 11.139 -0.397 13.288 1.00 88.50 101 LYS A N 1
ATOM 846 C CA . LYS A 1 101 ? 12.249 0.438 13.745 1.00 88.50 101 LYS A CA 1
ATOM 847 C C . LYS A 1 101 ? 11.721 1.698 14.444 1.00 88.50 101 LYS A C 1
ATOM 849 O O . LYS A 1 101 ? 10.736 2.276 13.971 1.00 88.50 101 LYS A O 1
ATOM 854 N N . PRO A 1 102 ? 12.383 2.181 15.509 1.00 90.50 102 PRO A N 1
ATOM 855 C CA . PRO A 1 102 ? 12.022 3.444 16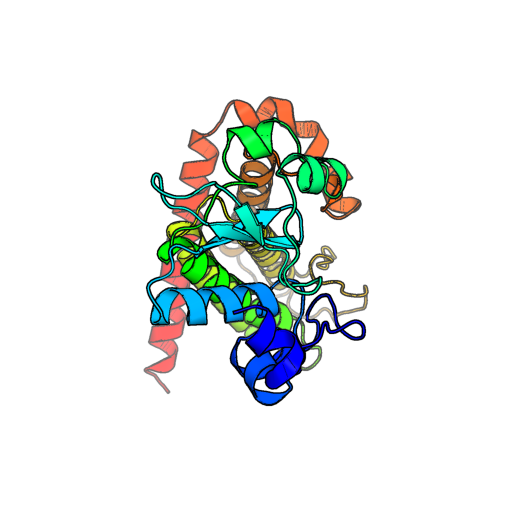.152 1.00 90.50 102 PRO A CA 1
ATOM 856 C C . PRO A 1 102 ? 11.941 4.618 15.168 1.00 90.50 102 PRO A C 1
ATOM 858 O O . PRO A 1 102 ? 11.061 5.468 15.289 1.00 90.50 102 PRO A O 1
ATOM 861 N N . GLU A 1 103 ? 12.807 4.645 14.153 1.00 89.62 103 GLU A N 1
ATOM 862 C CA . GLU A 1 103 ? 12.800 5.652 13.093 1.00 89.62 103 GLU A CA 1
ATOM 863 C C . GLU A 1 103 ? 11.513 5.615 12.260 1.00 89.62 103 GLU A C 1
ATOM 865 O O . GLU A 1 103 ? 10.976 6.674 11.946 1.00 89.62 103 GLU A O 1
ATOM 870 N N . ALA A 1 104 ? 10.972 4.426 11.962 1.00 90.19 104 ALA A N 1
ATOM 871 C CA . ALA A 1 104 ? 9.719 4.277 11.217 1.00 90.19 104 ALA A CA 1
ATOM 872 C C . ALA A 1 104 ? 8.524 4.845 11.982 1.00 90.19 104 ALA A C 1
ATOM 874 O O . ALA A 1 104 ? 7.672 5.525 11.406 1.00 90.19 104 ALA A O 1
ATOM 875 N N . LEU A 1 105 ? 8.497 4.615 13.295 1.00 93.31 105 LEU A N 1
ATOM 876 C CA . LEU A 1 105 ? 7.489 5.189 14.181 1.00 93.31 105 LEU A CA 1
ATOM 877 C C . LEU A 1 105 ? 7.651 6.712 14.270 1.00 93.31 105 LEU A C 1
ATOM 879 O O . LEU A 1 105 ? 6.693 7.450 14.050 1.00 93.31 105 LEU A O 1
ATOM 883 N N . LYS A 1 106 ? 8.877 7.194 14.517 1.00 93.12 106 LYS A N 1
ATOM 884 C CA . LYS A 1 106 ? 9.192 8.626 14.641 1.00 93.12 106 LYS A CA 1
ATOM 885 C C . LYS A 1 106 ? 8.852 9.411 13.374 1.00 93.12 106 LYS A C 1
ATOM 887 O O . LYS A 1 106 ? 8.303 10.506 13.456 1.00 93.12 106 LYS A O 1
ATOM 892 N N . ASN A 1 107 ? 9.171 8.863 12.206 1.00 90.69 107 ASN A N 1
ATOM 893 C CA . ASN A 1 107 ? 8.941 9.526 10.925 1.00 90.69 107 ASN A CA 1
ATOM 894 C C . ASN A 1 107 ? 7.484 9.406 10.448 1.00 90.69 107 ASN A C 1
ATOM 896 O O . ASN A 1 107 ? 7.099 10.064 9.477 1.00 90.69 107 ASN A O 1
ATOM 900 N N . GLY A 1 108 ? 6.650 8.620 11.136 1.00 91.81 108 GLY A N 1
ATOM 901 C CA . GLY A 1 108 ? 5.253 8.394 10.776 1.00 91.81 108 GLY A CA 1
ATOM 902 C C . GLY A 1 108 ? 5.092 7.539 9.521 1.00 91.81 108 GLY A C 1
ATOM 903 O O . GLY A 1 108 ? 4.172 7.778 8.741 1.00 91.81 108 GLY A O 1
ATOM 904 N N . LEU A 1 109 ? 6.001 6.588 9.300 1.00 91.00 109 LEU A N 1
ATOM 905 C CA . LEU A 1 109 ? 5.852 5.562 8.267 1.00 91.00 109 LEU A CA 1
ATOM 906 C C . LEU A 1 109 ? 4.751 4.560 8.660 1.00 91.00 109 LEU A C 1
ATOM 908 O O . LEU A 1 109 ? 3.955 4.160 7.818 1.00 91.00 109 LEU A O 1
ATOM 912 N N . TYR A 1 110 ? 4.653 4.234 9.954 1.00 94.94 110 TYR A N 1
ATOM 913 C CA . TYR A 1 110 ? 3.653 3.314 10.510 1.00 94.94 110 TYR A CA 1
ATOM 914 C C . TYR A 1 110 ? 2.975 3.872 11.765 1.00 94.94 110 TYR A C 1
ATOM 916 O O . TYR A 1 110 ? 3.398 4.888 12.318 1.00 94.94 110 TYR A O 1
ATOM 924 N N . MET A 1 111 ? 1.935 3.176 12.234 1.00 95.50 111 MET A N 1
ATOM 925 C CA . MET A 1 111 ? 1.210 3.414 13.495 1.00 95.50 111 MET A CA 1
ATOM 926 C C . MET A 1 111 ? 0.482 4.760 13.615 1.00 95.50 111 MET A C 1
ATOM 928 O O . MET A 1 111 ? -0.113 5.053 14.656 1.00 95.50 111 MET A O 1
ATOM 932 N N . ARG A 1 112 ? 0.467 5.567 12.551 1.00 95.19 112 ARG A N 1
ATOM 933 C CA . ARG A 1 112 ? -0.354 6.777 12.443 1.00 95.19 112 ARG A CA 1
ATOM 934 C C . ARG A 1 112 ? -1.632 6.506 11.660 1.00 95.19 112 ARG A C 1
ATOM 936 O O . ARG A 1 112 ? -1.663 5.642 10.786 1.00 95.19 112 ARG A O 1
ATOM 943 N N . THR A 1 113 ? -2.653 7.305 11.926 1.00 96.25 113 THR A N 1
ATOM 944 C CA . THR A 1 113 ? -3.865 7.311 11.114 1.00 96.25 113 THR A CA 1
ATOM 945 C C . THR A 1 113 ? -3.602 7.955 9.758 1.00 96.25 113 THR A C 1
ATOM 947 O O . THR A 1 113 ? -2.782 8.871 9.622 1.00 96.25 113 THR A O 1
ATOM 950 N N . LEU A 1 114 ? -4.279 7.437 8.736 1.00 96.88 114 LEU A N 1
ATOM 951 C CA . LEU A 1 114 ? -4.280 8.013 7.401 1.00 96.88 114 LEU A CA 1
ATOM 952 C C . LEU A 1 114 ? -5.443 8.982 7.243 1.00 96.88 114 LEU A C 1
ATOM 954 O O . LEU A 1 114 ? -6.584 8.706 7.627 1.00 96.88 114 LEU A O 1
ATOM 958 N N . THR A 1 115 ? -5.177 10.100 6.583 1.00 95.81 115 THR A N 1
ATOM 959 C CA . THR A 1 115 ? -6.242 10.939 6.035 1.00 95.81 115 THR A CA 1
ATOM 960 C C . THR A 1 115 ? -6.938 10.231 4.867 1.00 95.81 115 THR A C 1
ATOM 962 O O . THR A 1 115 ? -6.400 9.309 4.255 1.00 95.81 115 THR A O 1
ATOM 965 N N . ASN A 1 116 ? -8.133 10.695 4.485 1.00 93.12 116 ASN A N 1
ATOM 966 C CA . ASN A 1 116 ? -8.826 10.147 3.310 1.00 93.12 116 ASN A CA 1
ATOM 967 C C . ASN A 1 116 ? -8.005 10.348 2.023 1.00 93.12 116 ASN A C 1
ATOM 969 O O . ASN A 1 116 ? -8.038 9.505 1.133 1.00 93.12 116 ASN A O 1
ATOM 973 N N . ARG A 1 117 ? -7.244 11.449 1.946 1.00 95.88 117 ARG A N 1
ATOM 974 C CA . ARG A 1 117 ? -6.332 11.743 0.835 1.00 95.88 117 ARG A CA 1
ATOM 975 C C . ARG A 1 117 ? -5.184 10.735 0.764 1.00 95.88 117 ARG A C 1
ATOM 977 O O . ARG A 1 117 ? -4.826 10.301 -0.323 1.00 95.88 117 ARG A O 1
ATOM 984 N N . GLU A 1 118 ? -4.642 10.339 1.908 1.00 96.75 118 GLU A N 1
ATOM 985 C CA . GLU A 1 118 ? -3.568 9.346 1.971 1.00 96.75 118 GLU A CA 1
ATOM 986 C C . GLU A 1 118 ? -4.059 7.920 1.714 1.00 96.75 118 GLU A C 1
ATOM 988 O O . GLU A 1 118 ? -3.333 7.140 1.107 1.00 96.75 118 GLU A O 1
ATOM 993 N N . LEU A 1 119 ? -5.289 7.580 2.117 1.00 95.12 119 LEU A N 1
ATOM 994 C CA . LEU A 1 119 ? -5.903 6.309 1.725 1.00 95.12 119 LEU A CA 1
ATOM 995 C C . LEU A 1 119 ? -6.186 6.268 0.214 1.00 95.12 119 LEU A C 1
ATOM 997 O O . LEU A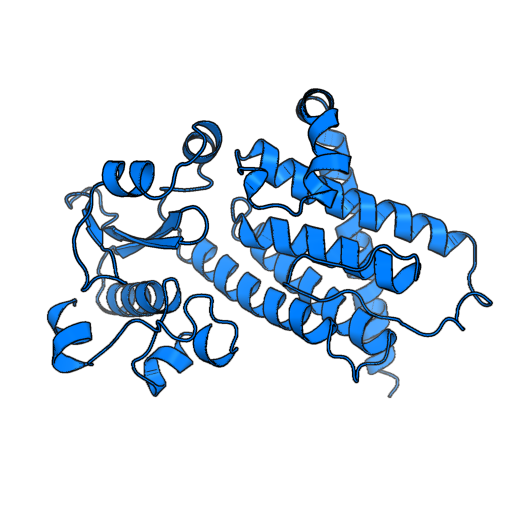 1 119 ? -5.964 5.248 -0.428 1.00 95.12 119 LEU A O 1
ATOM 1001 N N . LEU A 1 120 ? -6.628 7.383 -0.379 1.00 94.62 120 LEU A N 1
ATOM 1002 C CA . LEU A 1 120 ? -6.778 7.485 -1.834 1.00 94.62 120 LEU A CA 1
ATOM 1003 C C . LEU A 1 120 ? -5.438 7.279 -2.554 1.00 94.62 120 LEU A C 1
ATOM 1005 O O . LEU A 1 120 ? -5.400 6.603 -3.579 1.00 94.62 120 LEU A O 1
ATOM 1009 N N . ALA A 1 121 ? -4.350 7.830 -2.008 1.00 95.81 121 ALA A N 1
ATOM 1010 C CA . ALA A 1 121 ? -3.003 7.595 -2.519 1.00 95.81 121 ALA A CA 1
ATOM 1011 C C . ALA A 1 121 ? -2.693 6.098 -2.620 1.00 95.81 121 ALA A C 1
ATOM 1013 O O . ALA A 1 121 ? -2.171 5.635 -3.627 1.00 95.81 121 ALA A O 1
ATOM 1014 N N . ASP A 1 122 ? -3.056 5.343 -1.589 1.00 94.25 122 ASP A N 1
ATOM 1015 C CA . ASP A 1 122 ? -2.795 3.915 -1.524 1.00 94.25 122 ASP A CA 1
ATOM 1016 C C . ASP A 1 122 ? -3.617 3.111 -2.546 1.00 94.25 122 ASP A C 1
ATOM 1018 O O . ASP A 1 122 ? -3.059 2.297 -3.275 1.00 94.25 122 ASP A O 1
ATOM 1022 N N . LEU A 1 123 ? -4.903 3.432 -2.725 1.00 93.38 123 LEU A N 1
ATOM 1023 C CA . LEU A 1 123 ? -5.745 2.829 -3.773 1.00 93.38 123 LEU A CA 1
ATOM 1024 C C . LEU A 1 123 ? -5.205 3.091 -5.193 1.00 93.38 123 LEU A C 1
ATOM 1026 O O . LEU A 1 123 ? -5.240 2.213 -6.064 1.00 93.38 123 LEU A O 1
ATOM 1030 N N . ILE A 1 124 ? -4.690 4.302 -5.430 1.00 94.44 124 ILE A N 1
ATOM 1031 C CA . ILE A 1 124 ? -4.008 4.658 -6.682 1.00 94.44 124 ILE A CA 1
ATOM 1032 C C . ILE A 1 124 ? -2.722 3.835 -6.825 1.00 94.44 124 ILE A C 1
ATOM 1034 O O . ILE A 1 124 ? -2.477 3.286 -7.898 1.00 94.44 124 ILE A O 1
ATOM 1038 N N . GLY A 1 125 ? -1.941 3.702 -5.749 1.00 93.94 125 GLY A N 1
ATOM 1039 C CA . GLY A 1 125 ? -0.734 2.877 -5.693 1.00 93.94 125 GLY A CA 1
ATOM 1040 C C . GLY A 1 125 ? -1.003 1.408 -6.020 1.00 93.94 125 GLY A C 1
ATOM 1041 O O . GLY A 1 125 ? -0.319 0.838 -6.863 1.00 93.94 125 GLY A O 1
ATOM 1042 N N . MET A 1 126 ? -2.060 0.811 -5.463 1.00 90.88 126 MET A N 1
ATOM 1043 C CA . MET A 1 126 ? -2.470 -0.565 -5.776 1.00 90.88 126 MET A CA 1
ATOM 1044 C C . MET A 1 126 ? -2.817 -0.749 -7.255 1.00 90.88 126 MET A C 1
ATOM 1046 O O . MET A 1 126 ? -2.374 -1.713 -7.882 1.00 90.88 126 MET A O 1
ATOM 1050 N N . SER A 1 127 ? -3.555 0.210 -7.822 1.00 91.00 127 SER A N 1
ATOM 1051 C CA . SER A 1 127 ? -3.878 0.226 -9.253 1.00 91.00 127 SER A CA 1
ATOM 1052 C C . SER A 1 127 ? -2.616 0.339 -10.106 1.00 91.00 127 SER A C 1
ATOM 1054 O O . SER A 1 127 ? -2.496 -0.305 -11.146 1.00 91.00 127 SER A O 1
ATOM 1056 N N . ALA A 1 128 ? -1.650 1.141 -9.664 1.00 92.44 128 ALA A N 1
ATOM 1057 C CA . ALA A 1 128 ? -0.368 1.280 -10.328 1.00 92.44 128 ALA A CA 1
ATOM 1058 C C . ALA A 1 128 ? 0.437 -0.025 -10.287 1.00 92.44 128 ALA A C 1
ATOM 1060 O O . ALA A 1 128 ? 0.905 -0.493 -11.322 1.00 92.44 128 ALA A O 1
ATOM 1061 N N . ALA A 1 129 ? 0.500 -0.672 -9.123 1.00 88.62 129 ALA A N 1
ATOM 1062 C CA . ALA A 1 129 ? 1.151 -1.962 -8.948 1.00 88.62 129 ALA A CA 1
ATOM 1063 C C . ALA A 1 129 ? 0.526 -3.056 -9.833 1.00 88.62 129 ALA A C 1
ATOM 1065 O O . ALA A 1 129 ? 1.237 -3.943 -10.303 1.00 88.62 129 ALA A O 1
ATOM 1066 N N . ASP A 1 130 ? -0.779 -2.990 -10.126 1.00 88.00 130 ASP A N 1
ATOM 1067 C CA . ASP A 1 130 ? -1.419 -3.872 -11.112 1.00 88.00 130 ASP A CA 1
ATOM 1068 C C . ASP A 1 130 ? -0.909 -3.639 -12.535 1.00 88.00 130 ASP A C 1
ATOM 1070 O O . ASP A 1 130 ? -0.619 -4.611 -13.235 1.00 88.00 130 ASP A O 1
ATOM 1074 N N . TRP A 1 131 ? -0.733 -2.382 -12.955 1.00 88.06 131 TRP A N 1
ATOM 1075 C CA . TRP A 1 131 ? -0.072 -2.064 -14.228 1.00 88.06 131 TRP A CA 1
ATOM 1076 C C . TRP A 1 131 ? 1.379 -2.550 -14.243 1.00 88.06 131 TRP A C 1
ATOM 1078 O O . TRP A 1 131 ? 1.813 -3.148 -15.229 1.00 88.06 131 TRP A O 1
ATOM 1088 N N . GLY A 1 132 ? 2.100 -2.369 -13.133 1.00 86.50 132 GLY A N 1
ATOM 1089 C CA . GLY A 1 132 ? 3.455 -2.879 -12.943 1.00 86.50 132 GLY A CA 1
ATOM 1090 C C . GLY A 1 132 ? 3.522 -4.398 -13.117 1.00 86.50 132 GLY A C 1
ATOM 1091 O O . GLY A 1 132 ? 4.301 -4.904 -13.921 1.00 86.50 132 GLY A O 1
ATOM 10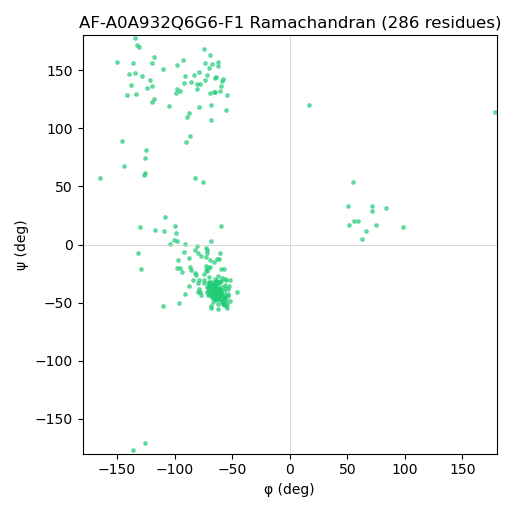92 N N . ARG A 1 133 ? 2.633 -5.148 -12.462 1.00 84.00 133 ARG A N 1
ATOM 1093 C CA . ARG A 1 133 ? 2.535 -6.609 -12.619 1.00 84.00 133 ARG A CA 1
ATOM 1094 C C . ARG A 1 133 ? 2.144 -7.021 -14.035 1.00 84.00 133 ARG A C 1
ATOM 1096 O O . ARG A 1 133 ? 2.737 -7.946 -14.589 1.00 84.00 133 ARG A O 1
ATOM 1103 N N . ALA A 1 134 ? 1.173 -6.333 -14.635 1.00 85.38 134 ALA A N 1
ATOM 1104 C CA . ALA A 1 134 ? 0.728 -6.612 -15.996 1.00 85.38 134 ALA A CA 1
ATOM 1105 C C . ALA A 1 134 ? 1.859 -6.431 -17.015 1.00 85.38 134 ALA A C 1
ATOM 1107 O O . ALA A 1 134 ? 1.912 -7.187 -17.981 1.00 85.38 134 ALA A O 1
ATOM 1108 N N . SER A 1 135 ? 2.788 -5.496 -16.778 1.00 82.81 135 SER A N 1
ATOM 1109 C CA . SER A 1 135 ? 3.947 -5.267 -17.652 1.00 82.81 135 SER A CA 1
ATOM 1110 C C . SER A 1 135 ? 4.905 -6.461 -17.748 1.00 82.81 135 SER A C 1
ATOM 1112 O O . SER A 1 135 ? 5.739 -6.496 -18.648 1.00 82.81 135 SER A O 1
ATOM 1114 N N . ASN A 1 136 ? 4.778 -7.473 -16.880 1.00 79.44 136 ASN A N 1
ATOM 1115 C CA . ASN A 1 136 ? 5.625 -8.662 -16.935 1.00 79.44 136 ASN A CA 1
ATOM 1116 C C . ASN A 1 136 ? 4.978 -9.893 -17.603 1.00 79.44 136 ASN A C 1
ATOM 1118 O O . ASN A 1 136 ? 5.588 -10.963 -17.652 1.00 79.44 136 ASN A O 1
ATOM 1122 N N . LYS A 1 137 ? 3.761 -9.785 -18.147 1.00 79.88 137 LYS A N 1
ATOM 1123 C CA . LYS A 1 137 ? 3.111 -10.915 -18.835 1.00 79.88 137 LYS A CA 1
ATOM 1124 C C . LYS A 1 137 ? 3.939 -11.399 -20.035 1.00 79.88 137 LYS A C 1
ATOM 1126 O O . LYS A 1 137 ? 4.490 -10.593 -20.778 1.00 79.88 137 LYS A O 1
ATOM 1131 N N . ARG A 1 138 ? 4.085 -12.719 -20.205 1.00 77.12 138 ARG A N 1
ATOM 1132 C CA . ARG A 1 138 ? 5.033 -13.337 -21.164 1.00 77.12 138 ARG A CA 1
ATOM 1133 C C . ARG A 1 138 ? 4.713 -13.051 -22.632 1.00 77.12 138 ARG A C 1
ATOM 1135 O O . ARG A 1 138 ? 5.626 -12.984 -23.439 1.00 77.12 138 ARG A O 1
ATOM 1142 N N . ASP A 1 139 ? 3.442 -12.869 -22.946 1.00 84.56 139 ASP A N 1
ATOM 1143 C CA . ASP A 1 139 ? 2.891 -12.623 -24.278 1.00 84.56 139 ASP A CA 1
ATOM 1144 C C . ASP A 1 139 ? 3.018 -11.163 -24.752 1.00 84.56 139 ASP A C 1
ATOM 1146 O O . ASP A 1 139 ? 2.633 -10.850 -25.875 1.00 84.56 139 ASP A O 1
ATOM 1150 N N . LEU A 1 140 ? 3.577 -10.266 -23.931 1.00 76.94 140 LEU A N 1
ATOM 1151 C CA . LEU A 1 140 ? 3.765 -8.858 -24.287 1.00 76.94 140 LEU A CA 1
ATOM 1152 C C . LEU A 1 140 ? 5.059 -8.601 -25.065 1.00 76.94 140 LEU A C 1
ATOM 1154 O O . LEU A 1 140 ? 6.130 -9.100 -24.697 1.00 76.94 140 LEU A O 1
ATOM 1158 N N . THR A 1 141 ? 4.959 -7.721 -26.066 1.00 82.12 141 THR A N 1
ATOM 1159 C CA . THR A 1 141 ? 6.112 -7.099 -26.734 1.00 82.12 141 THR A CA 1
ATOM 1160 C C . THR A 1 141 ? 6.848 -6.158 -25.780 1.00 82.12 141 THR A C 1
ATOM 1162 O O . THR A 1 141 ? 6.232 -5.597 -24.875 1.00 82.12 141 THR A O 1
ATOM 1165 N N . ASP A 1 142 ? 8.140 -5.901 -25.995 1.00 77.69 142 ASP A N 1
ATOM 1166 C CA . ASP A 1 142 ? 8.895 -4.952 -25.156 1.00 77.69 142 ASP A CA 1
ATOM 1167 C C . ASP A 1 142 ? 8.253 -3.555 -25.133 1.00 77.69 142 ASP A C 1
ATOM 1169 O O . ASP A 1 142 ? 8.155 -2.933 -24.076 1.00 77.69 142 ASP A O 1
ATOM 1173 N N . GLY A 1 143 ? 7.708 -3.096 -26.266 1.00 74.06 143 GLY A N 1
ATOM 1174 C CA . GLY A 1 143 ? 6.960 -1.840 -26.336 1.00 74.06 143 GLY A CA 1
ATOM 1175 C C . GLY A 1 143 ? 5.704 -1.833 -25.456 1.00 74.06 143 GLY A C 1
ATOM 1176 O O . GLY A 1 143 ? 5.407 -0.824 -24.817 1.00 74.06 143 GLY A O 1
ATOM 1177 N N . ASP A 1 144 ? 4.978 -2.951 -25.363 1.00 77.25 144 ASP A N 1
ATOM 1178 C CA . ASP A 1 144 ? 3.844 -3.094 -24.439 1.00 77.25 144 ASP A CA 1
ATOM 1179 C C . ASP A 1 144 ? 4.281 -3.075 -22.974 1.00 77.25 144 ASP A C 1
ATOM 1181 O O . ASP A 1 144 ? 3.650 -2.402 -22.153 1.00 77.25 144 ASP A O 1
ATOM 1185 N N . ARG A 1 145 ? 5.382 -3.764 -22.648 1.00 84.12 145 ARG A N 1
ATOM 1186 C CA . ARG A 1 145 ? 5.953 -3.774 -21.292 1.00 84.12 145 ARG A CA 1
ATOM 1187 C C . ARG A 1 145 ? 6.339 -2.362 -20.859 1.00 84.12 145 ARG A C 1
ATOM 1189 O O . ARG A 1 145 ? 5.921 -1.924 -19.787 1.00 84.12 145 ARG A O 1
ATOM 1196 N N . ILE A 1 146 ? 7.038 -1.625 -21.728 1.00 79.25 146 ILE A N 1
ATOM 1197 C CA . ILE A 1 146 ? 7.427 -0.224 -21.510 1.00 79.25 146 ILE A CA 1
ATOM 1198 C C . ILE A 1 146 ? 6.185 0.658 -21.311 1.00 79.25 146 ILE A C 1
ATOM 1200 O O . ILE A 1 146 ? 6.104 1.421 -20.348 1.00 79.25 146 ILE A O 1
ATOM 1204 N N . ARG A 1 147 ? 5.157 0.522 -22.160 1.00 77.19 147 ARG A N 1
ATOM 1205 C CA . ARG A 1 147 ? 3.902 1.278 -21.999 1.00 77.19 147 ARG A CA 1
ATOM 1206 C C . ARG A 1 147 ? 3.237 1.024 -20.646 1.00 77.19 147 ARG A C 1
ATOM 1208 O O . ARG A 1 147 ? 2.758 1.966 -20.011 1.00 77.19 147 ARG A O 1
ATOM 1215 N N . TYR A 1 148 ? 3.177 -0.229 -20.205 1.00 81.25 148 TYR A N 1
ATOM 1216 C CA . TYR A 1 148 ? 2.529 -0.590 -18.945 1.00 81.25 148 TYR A CA 1
ATOM 1217 C C . TYR A 1 148 ? 3.339 -0.145 -17.729 1.00 81.25 148 TYR A C 1
ATOM 1219 O O . TYR A 1 148 ? 2.750 0.393 -16.789 1.00 81.25 148 TYR A O 1
ATOM 1227 N N . ILE A 1 149 ? 4.668 -0.287 -17.749 1.00 85.94 149 ILE A N 1
ATOM 1228 C CA . ILE A 1 149 ? 5.499 0.166 -16.629 1.00 85.94 149 ILE A CA 1
ATOM 1229 C C . ILE A 1 149 ? 5.507 1.693 -16.517 1.00 85.94 149 ILE A C 1
ATOM 1231 O O . ILE A 1 149 ? 5.410 2.223 -15.415 1.00 85.94 149 ILE A O 1
ATOM 1235 N N . LEU A 1 150 ? 5.489 2.425 -17.632 1.00 80.62 150 LEU A N 1
ATOM 1236 C CA . LEU A 1 150 ? 5.376 3.885 -17.597 1.00 80.62 150 LEU A CA 1
ATOM 1237 C C . LEU A 1 150 ? 4.003 4.335 -17.103 1.00 80.62 150 LEU A C 1
ATOM 1239 O O . LEU A 1 150 ? 3.896 5.306 -16.352 1.00 80.62 150 LEU A O 1
ATOM 1243 N N . LYS A 1 151 ? 2.940 3.595 -17.433 1.00 82.56 151 LYS A N 1
ATOM 1244 C CA . LYS A 1 151 ? 1.630 3.807 -16.814 1.00 82.56 151 LYS A CA 1
ATOM 1245 C C . LYS A 1 151 ? 1.678 3.569 -15.301 1.00 82.56 151 LYS A C 1
ATOM 1247 O O . LYS A 1 151 ? 1.183 4.417 -14.569 1.00 82.56 151 LYS A O 1
ATOM 1252 N N . SER A 1 152 ? 2.315 2.493 -14.834 1.00 88.06 152 SER A N 1
ATOM 1253 C CA . SER A 1 152 ? 2.548 2.250 -13.400 1.00 88.06 152 SER A CA 1
ATOM 1254 C C . SER A 1 152 ? 3.257 3.438 -12.737 1.00 88.06 152 SER A C 1
ATOM 1256 O O . SER A 1 152 ? 2.715 4.040 -11.813 1.00 88.06 152 SER A O 1
ATOM 1258 N N . ILE A 1 153 ? 4.407 3.858 -13.275 1.00 85.94 153 ILE A N 1
ATOM 1259 C CA . ILE A 1 153 ? 5.217 4.967 -12.745 1.00 85.94 153 ILE A CA 1
ATOM 1260 C C . ILE A 1 153 ? 4.396 6.259 -12.624 1.00 85.94 153 ILE A C 1
ATOM 1262 O O . ILE A 1 153 ? 4.446 6.920 -11.590 1.00 85.94 153 ILE A O 1
ATOM 1266 N N . ASN A 1 154 ? 3.586 6.601 -13.630 1.00 82.19 154 ASN A N 1
ATOM 1267 C CA . ASN A 1 154 ? 2.725 7.788 -13.576 1.00 82.19 154 ASN A CA 1
ATOM 1268 C C . ASN A 1 154 ? 1.745 7.758 -12.395 1.00 82.19 154 ASN A C 1
ATOM 1270 O O . ASN A 1 154 ? 1.631 8.735 -11.656 1.00 82.19 154 ASN A O 1
ATOM 1274 N N . TYR A 1 155 ? 1.030 6.646 -12.210 1.00 85.44 155 TYR A N 1
ATOM 1275 C CA . TYR A 1 155 ? 0.069 6.518 -11.110 1.00 85.44 155 TYR A CA 1
ATOM 1276 C C . TYR A 1 155 ? 0.782 6.507 -9.757 1.00 85.44 155 TYR A C 1
ATOM 1278 O O . TYR A 1 155 ? 0.299 7.116 -8.804 1.00 85.44 155 TYR A O 1
ATOM 1286 N N . LEU A 1 156 ? 1.953 5.877 -9.680 1.00 90.06 156 LEU A N 1
ATOM 1287 C CA . LEU A 1 156 ? 2.751 5.863 -8.465 1.00 90.06 156 LEU A CA 1
ATOM 1288 C C . LEU A 1 156 ? 3.243 7.259 -8.063 1.00 90.06 156 LEU A C 1
ATOM 1290 O O . LEU A 1 156 ? 3.177 7.586 -6.885 1.00 90.06 156 LEU A O 1
ATOM 1294 N N . HIS A 1 157 ? 3.662 8.111 -9.003 1.00 89.81 157 HIS A N 1
ATOM 1295 C CA . HIS A 1 157 ? 4.015 9.506 -8.689 1.00 89.81 157 HIS A CA 1
ATOM 1296 C C . HIS A 1 157 ? 2.810 10.312 -8.197 1.00 89.81 157 HIS A C 1
ATOM 1298 O O . HIS A 1 157 ? 2.936 11.149 -7.304 1.00 89.81 157 HIS A O 1
ATOM 1304 N N . VAL A 1 158 ? 1.612 10.053 -8.733 1.00 88.25 158 VAL A N 1
ATOM 1305 C CA . VAL A 1 158 ? 0.382 10.654 -8.193 1.00 88.25 158 VAL A CA 1
ATOM 1306 C C . VAL A 1 158 ? 0.147 10.184 -6.756 1.00 88.25 158 VAL A C 1
ATOM 1308 O O . VAL A 1 158 ? -0.117 11.010 -5.883 1.00 88.25 158 VAL A O 1
ATOM 1311 N N . ALA A 1 159 ? 0.275 8.883 -6.491 1.00 93.50 159 ALA A N 1
ATOM 1312 C CA . ALA A 1 159 ? 0.152 8.331 -5.146 1.00 93.50 159 ALA A CA 1
ATOM 1313 C C . ALA A 1 159 ? 1.198 8.924 -4.185 1.00 93.50 159 ALA A C 1
ATOM 1315 O O . ALA A 1 159 ? 0.859 9.351 -3.084 1.00 93.50 159 ALA A O 1
ATOM 1316 N N . GLU A 1 160 ? 2.451 9.037 -4.612 1.00 93.31 160 GLU A N 1
ATOM 1317 C CA . GLU A 1 160 ? 3.557 9.559 -3.808 1.00 93.31 160 GLU A CA 1
ATOM 1318 C C . GLU A 1 160 ? 3.329 11.019 -3.388 1.00 93.31 160 GLU A C 1
ATOM 1320 O O . GLU A 1 160 ? 3.494 11.359 -2.216 1.00 93.31 160 GLU A O 1
ATOM 1325 N N . LYS A 1 161 ? 2.807 11.861 -4.287 1.00 91.25 161 LYS A N 1
ATOM 1326 C CA . LYS A 1 161 ? 2.403 13.243 -3.966 1.00 91.25 161 LYS A CA 1
ATOM 1327 C C . LYS A 1 161 ? 1.257 13.327 -2.958 1.00 91.25 161 LYS A C 1
ATOM 1329 O O . LYS A 1 161 ? 1.137 14.312 -2.226 1.00 91.25 161 LYS A O 1
ATOM 1334 N N . LEU A 1 162 ? 0.361 12.343 -2.950 1.00 92.44 162 LEU A N 1
ATOM 1335 C CA . LEU A 1 162 ? -0.779 12.303 -2.032 1.00 92.44 162 LEU A CA 1
ATOM 1336 C C . LEU A 1 162 ? -0.405 11.710 -0.667 1.00 92.44 162 LEU A C 1
ATOM 1338 O O . LEU A 1 162 ? -0.997 12.110 0.336 1.00 92.44 162 LEU A O 1
ATOM 1342 N N . ASN A 1 163 ? 0.568 10.796 -0.626 1.00 95.69 163 ASN A N 1
ATOM 1343 C CA . ASN A 1 163 ? 1.122 10.213 0.590 1.00 95.69 163 ASN A CA 1
ATOM 1344 C C . ASN A 1 163 ? 2.628 9.918 0.423 1.00 95.69 163 ASN A C 1
ATOM 1346 O O . ASN A 1 163 ? 3.007 8.793 0.088 1.00 95.69 163 ASN A O 1
ATOM 1350 N N . PRO A 1 164 ? 3.511 10.883 0.736 1.00 90.44 164 PRO A N 1
ATOM 1351 C CA . PRO A 1 164 ? 4.958 10.708 0.580 1.00 90.44 164 PRO A CA 1
ATOM 1352 C C . PRO A 1 164 ? 5.570 9.752 1.614 1.00 90.44 164 PRO A C 1
ATOM 1354 O O . PRO A 1 164 ? 6.765 9.464 1.553 1.00 90.44 164 PRO A O 1
ATOM 1357 N N . LYS A 1 165 ? 4.765 9.280 2.577 1.00 91.38 165 LYS A N 1
ATOM 1358 C CA . LYS A 1 165 ? 5.130 8.305 3.611 1.00 91.38 165 LYS A CA 1
ATOM 1359 C C . LYS A 1 165 ? 4.474 6.943 3.358 1.00 91.38 165 LYS A C 1
ATOM 1361 O O . LYS A 1 165 ? 4.258 6.191 4.302 1.00 91.38 165 LYS A O 1
ATOM 1366 N N . ASN A 1 166 ? 4.110 6.639 2.112 1.00 90.50 166 ASN A N 1
ATOM 1367 C CA . ASN A 1 166 ? 3.632 5.316 1.732 1.00 90.50 166 ASN A CA 1
ATOM 1368 C C . ASN A 1 166 ? 4.822 4.436 1.328 1.00 90.50 166 ASN A C 1
ATOM 1370 O O . ASN A 1 166 ? 5.453 4.659 0.295 1.00 90.50 166 ASN A O 1
ATOM 1374 N N . GLU A 1 167 ? 5.128 3.445 2.163 1.00 87.94 167 GLU A N 1
ATOM 1375 C CA . GLU A 1 167 ? 6.196 2.477 1.914 1.00 87.94 167 GLU A CA 1
ATOM 1376 C C . GLU A 1 167 ? 6.028 1.758 0.575 1.0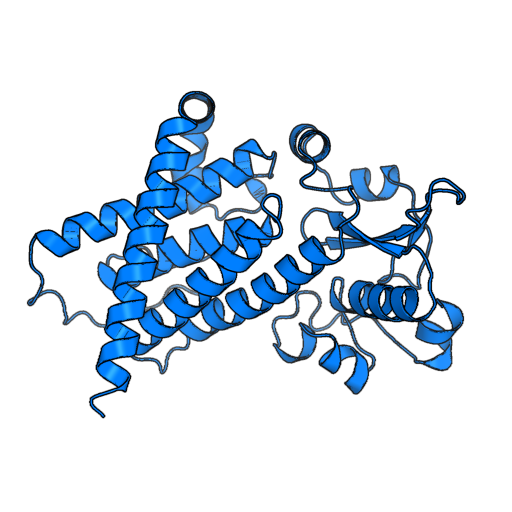0 87.94 167 GLU A C 1
ATOM 1378 O O . GLU A 1 167 ? 6.960 1.744 -0.227 1.00 87.94 167 GLU A O 1
ATOM 1383 N N . GLN A 1 168 ? 4.853 1.171 0.341 1.00 86.44 168 GLN A N 1
ATOM 1384 C CA . GLN A 1 168 ? 4.600 0.324 -0.818 1.00 86.44 168 GLN A CA 1
ATOM 1385 C C . GLN A 1 168 ? 4.766 1.118 -2.114 1.00 86.44 168 GLN A C 1
ATOM 1387 O O . GLN A 1 168 ? 5.445 0.663 -3.026 1.00 86.44 168 GLN A O 1
ATOM 1392 N N . VAL A 1 169 ? 4.251 2.350 -2.155 1.00 90.06 169 VAL A N 1
ATOM 1393 C CA . VAL A 1 169 ? 4.406 3.247 -3.311 1.00 90.06 169 VAL A CA 1
ATOM 1394 C C . VAL A 1 169 ? 5.879 3.539 -3.604 1.00 90.06 169 VAL A C 1
ATOM 1396 O O . VAL A 1 169 ? 6.287 3.488 -4.762 1.00 90.06 169 VAL A O 1
ATOM 1399 N N . MET A 1 170 ? 6.703 3.804 -2.582 1.00 86.06 170 MET A N 1
ATOM 1400 C CA . MET A 1 170 ? 8.142 4.022 -2.785 1.00 86.06 170 MET A CA 1
ATOM 1401 C C . MET A 1 170 ? 8.844 2.765 -3.311 1.00 86.06 170 MET A C 1
ATOM 1403 O O . MET A 1 170 ? 9.693 2.866 -4.196 1.00 86.06 170 MET A O 1
ATOM 1407 N N . GLN A 1 171 ? 8.493 1.585 -2.793 1.00 83.50 171 GLN A N 1
ATOM 1408 C CA . GLN A 1 171 ? 9.057 0.318 -3.268 1.00 83.50 171 GLN A CA 1
ATOM 1409 C C . GLN A 1 171 ? 8.653 0.025 -4.713 1.00 83.50 171 GLN A C 1
ATOM 1411 O O . GLN A 1 171 ? 9.499 -0.359 -5.522 1.00 83.50 171 GLN A O 1
ATOM 1416 N N . ASP A 1 172 ? 7.384 0.250 -5.046 1.00 86.50 172 ASP A N 1
ATOM 1417 C CA . ASP A 1 172 ? 6.849 0.038 -6.385 1.00 86.50 172 ASP A CA 1
ATOM 1418 C C . ASP A 1 172 ? 7.455 1.030 -7.386 1.00 86.50 172 ASP A C 1
ATOM 1420 O O . ASP A 1 172 ? 7.742 0.642 -8.518 1.00 86.50 172 ASP A O 1
ATOM 1424 N N . LEU A 1 173 ? 7.716 2.284 -6.987 1.00 83.94 173 LEU A N 1
ATOM 1425 C CA . LEU A 1 173 ? 8.431 3.266 -7.816 1.00 83.94 173 LEU A CA 1
ATOM 1426 C C . LEU A 1 173 ? 9.838 2.792 -8.116 1.00 83.94 173 LEU A C 1
ATOM 1428 O O . LEU A 1 173 ? 10.237 2.740 -9.280 1.00 83.94 173 LEU A O 1
ATOM 1432 N N . ALA A 1 174 ? 10.567 2.408 -7.072 1.00 80.38 174 ALA A N 1
ATOM 1433 C CA . ALA A 1 174 ? 11.928 1.938 -7.212 1.00 80.38 174 ALA A CA 1
ATOM 1434 C C . ALA A 1 174 ? 12.008 0.719 -8.145 1.00 80.38 174 ALA A C 1
ATOM 1436 O O . ALA A 1 174 ? 12.728 0.754 -9.142 1.00 80.38 174 ALA A O 1
ATOM 1437 N N . GLY A 1 175 ? 11.184 -0.304 -7.899 1.00 78.75 175 GLY A N 1
ATOM 1438 C CA . GLY A 1 175 ? 11.135 -1.504 -8.734 1.00 78.75 175 GLY A CA 1
ATOM 1439 C C . GLY A 1 175 ? 10.659 -1.236 -10.166 1.00 78.75 175 GLY A C 1
ATOM 1440 O O . GLY A 1 175 ? 11.149 -1.864 -11.103 1.00 78.75 175 GLY A O 1
ATOM 1441 N N . SER A 1 176 ? 9.745 -0.281 -10.365 1.00 83.38 176 SER A N 1
ATOM 1442 C CA . SER A 1 176 ? 9.286 0.103 -11.705 1.00 83.38 176 SER A CA 1
ATOM 1443 C C . SER A 1 176 ? 10.394 0.778 -12.516 1.00 83.38 176 SER A C 1
ATOM 1445 O O . SER A 1 176 ? 10.544 0.481 -13.699 1.00 83.38 176 SER A O 1
ATOM 1447 N N . TYR A 1 177 ? 11.196 1.646 -11.893 1.00 80.56 177 TYR A N 1
ATOM 1448 C CA . TYR A 1 177 ? 12.345 2.275 -12.546 1.00 80.56 177 TYR A CA 1
ATOM 1449 C C . TYR A 1 177 ? 13.484 1.285 -12.820 1.00 80.56 177 TYR A C 1
ATOM 1451 O O . TYR A 1 177 ? 14.095 1.355 -13.885 1.00 80.56 177 TYR A O 1
ATOM 1459 N N . GLU A 1 178 ? 13.738 0.327 -11.921 1.00 77.31 178 GLU A N 1
ATOM 1460 C CA . GLU A 1 178 ? 14.666 -0.780 -12.200 1.00 77.31 178 GLU A CA 1
ATOM 1461 C C . GLU A 1 178 ? 14.200 -1.609 -13.400 1.00 77.31 178 GLU A C 1
ATOM 1463 O O . GLU A 1 178 ? 15.004 -1.941 -14.272 1.00 77.31 178 GLU A O 1
ATOM 1468 N N . PHE A 1 179 ? 12.904 -1.932 -13.465 1.00 79.00 179 PHE A N 1
ATOM 1469 C CA . PHE A 1 179 ? 12.366 -2.723 -14.565 1.00 79.00 179 PHE A CA 1
ATOM 1470 C C . PHE A 1 179 ? 12.386 -1.966 -15.891 1.00 79.00 179 PHE A C 1
ATOM 1472 O O . PHE A 1 179 ? 12.733 -2.549 -16.913 1.00 79.00 179 PHE A O 1
ATOM 1479 N N . LEU A 1 180 ? 12.068 -0.671 -15.882 1.00 81.12 180 LEU A N 1
ATOM 1480 C CA . LEU A 1 180 ? 12.194 0.171 -17.068 1.00 81.12 180 LEU A CA 1
ATOM 1481 C C . LEU A 1 180 ? 13.643 0.193 -17.570 1.00 81.12 180 LEU A C 1
ATOM 1483 O O . LEU A 1 180 ? 13.878 -0.079 -18.743 1.00 81.12 180 LEU A O 1
ATOM 1487 N N . ASN A 1 181 ? 14.609 0.400 -16.669 1.00 76.38 181 ASN A N 1
ATOM 1488 C CA . ASN A 1 181 ? 16.026 0.326 -17.015 1.00 76.38 181 ASN A CA 1
ATOM 1489 C C . ASN A 1 181 ? 16.391 -1.042 -17.614 1.00 76.38 181 ASN A C 1
ATOM 1491 O O . ASN A 1 181 ? 17.068 -1.101 -18.631 1.00 76.38 181 ASN A O 1
ATOM 1495 N N . TYR A 1 182 ? 15.921 -2.143 -17.017 1.00 76.56 182 TYR A N 1
ATOM 1496 C CA . TYR A 1 182 ? 16.132 -3.489 -17.557 1.00 76.56 182 TYR A CA 1
ATOM 1497 C C . TYR A 1 182 ? 15.587 -3.648 -18.984 1.00 76.56 182 TYR A C 1
ATOM 1499 O O . TYR A 1 182 ? 16.275 -4.195 -19.841 1.00 76.56 182 TYR A O 1
ATOM 1507 N N . LEU A 1 183 ? 14.366 -3.178 -19.253 1.00 75.81 183 LEU A N 1
ATOM 1508 C CA . LEU A 1 183 ? 13.752 -3.285 -20.580 1.00 75.81 183 LEU A CA 1
ATOM 1509 C C . LEU A 1 183 ? 14.513 -2.479 -21.639 1.00 75.81 183 LEU A C 1
ATOM 1511 O O . LEU A 1 183 ? 14.598 -2.914 -22.787 1.00 75.81 183 LEU A O 1
ATOM 1515 N N . GLU A 1 184 ? 15.067 -1.331 -21.255 1.00 71.31 184 GLU A N 1
ATOM 1516 C CA . GLU A 1 184 ? 15.811 -0.446 -22.152 1.00 71.31 184 GLU A CA 1
ATOM 1517 C C . GLU A 1 184 ? 17.253 -0.910 -22.395 1.00 71.31 184 GLU A C 1
ATOM 1519 O O . GLU A 1 184 ? 17.763 -0.737 -23.500 1.00 71.31 184 GLU A O 1
ATOM 1524 N N . THR A 1 185 ? 17.910 -1.539 -21.410 1.00 67.12 185 THR A N 1
ATOM 1525 C CA . THR A 1 185 ? 19.291 -2.027 -21.575 1.00 67.12 185 THR A CA 1
ATOM 1526 C C . THR A 1 185 ? 19.380 -3.486 -22.017 1.00 67.12 185 THR A C 1
ATOM 1528 O O . THR A 1 185 ? 20.388 -3.883 -22.596 1.00 67.12 185 THR A O 1
ATOM 1531 N N . LYS A 1 186 ? 18.347 -4.297 -21.746 1.00 63.00 186 LYS A N 1
ATOM 1532 C CA . LYS A 1 186 ? 18.328 -5.767 -21.902 1.00 63.00 186 LYS A CA 1
ATOM 1533 C C . LYS A 1 186 ? 19.499 -6.501 -21.231 1.00 63.00 186 LYS A C 1
ATOM 1535 O O . LYS A 1 186 ? 19.733 -7.673 -21.521 1.00 63.00 186 LYS A O 1
ATOM 1540 N N . ASP A 1 187 ? 20.214 -5.847 -20.321 1.00 51.00 187 ASP A N 1
ATOM 1541 C CA . ASP A 1 187 ? 21.228 -6.490 -19.487 1.00 51.00 187 ASP A CA 1
ATOM 1542 C C . ASP A 1 187 ? 20.549 -7.415 -18.464 1.00 51.00 187 ASP A C 1
ATOM 1544 O O . ASP A 1 187 ? 19.436 -7.138 -18.035 1.00 51.00 187 ASP A O 1
ATOM 1548 N N . ASP A 1 188 ? 21.221 -8.477 -18.007 1.00 41.31 188 ASP A N 1
ATOM 1549 C CA . ASP A 1 188 ? 20.719 -9.564 -17.127 1.00 41.31 188 ASP A CA 1
ATOM 1550 C C . ASP A 1 188 ? 20.181 -9.148 -15.724 1.00 41.31 188 ASP A C 1
ATOM 1552 O O . ASP A 1 188 ? 20.005 -9.968 -14.810 1.00 41.31 188 ASP A O 1
ATOM 1556 N N . PHE A 1 189 ? 19.887 -7.868 -15.503 1.00 47.41 189 PHE A N 1
ATOM 1557 C CA . PHE A 1 189 ? 19.246 -7.320 -14.309 1.00 47.41 189 PHE A CA 1
ATOM 1558 C C . PHE A 1 189 ? 17.733 -7.612 -14.278 1.00 47.41 189 PHE A C 1
ATOM 1560 O O . PHE A 1 189 ? 16.924 -6.708 -14.112 1.00 47.41 189 PHE A O 1
ATOM 1567 N N . GLY A 1 190 ? 17.329 -8.877 -14.416 1.00 44.31 190 GLY A N 1
ATOM 1568 C CA . GLY A 1 190 ? 15.915 -9.259 -14.316 1.00 44.31 190 GLY A CA 1
ATOM 1569 C C . GLY A 1 190 ? 15.292 -8.873 -12.955 1.00 44.31 190 GLY A C 1
ATOM 1570 O O . GLY A 1 190 ? 15.959 -9.015 -11.919 1.00 44.31 190 GLY A O 1
ATOM 1571 N N . PRO A 1 191 ? 14.029 -8.401 -12.918 1.00 41.78 191 PRO A N 1
ATOM 1572 C CA . PRO A 1 191 ? 13.372 -7.933 -11.697 1.00 41.78 191 PRO A CA 1
ATOM 1573 C C . PRO A 1 191 ? 12.887 -9.095 -10.819 1.00 41.78 191 PRO A C 1
ATOM 1575 O O . PRO A 1 191 ? 12.262 -10.035 -11.301 1.00 41.78 191 PRO A O 1
ATOM 1578 N N . ASN A 1 192 ? 13.085 -8.988 -9.501 1.00 44.97 192 ASN A N 1
ATOM 1579 C CA . ASN A 1 192 ? 12.567 -9.955 -8.517 1.00 44.97 192 ASN A CA 1
ATOM 1580 C C . ASN A 1 192 ? 11.550 -9.359 -7.526 1.00 44.97 192 ASN A C 1
ATOM 1582 O O . ASN A 1 192 ? 11.227 -10.000 -6.529 1.00 44.97 192 ASN A O 1
ATOM 1586 N N . TYR A 1 193 ? 11.029 -8.154 -7.767 1.00 45.31 193 TYR A N 1
ATOM 1587 C CA . TYR A 1 193 ? 10.219 -7.455 -6.760 1.00 45.31 193 TYR A CA 1
ATOM 1588 C C . TYR A 1 193 ? 8.747 -7.886 -6.681 1.00 45.31 193 TYR A C 1
ATOM 1590 O O . TYR A 1 193 ? 8.178 -7.853 -5.596 1.00 45.31 193 TYR A O 1
ATOM 1598 N N . PHE A 1 194 ? 8.156 -8.397 -7.766 1.00 45.00 194 PHE A N 1
ATOM 1599 C CA . PHE A 1 194 ? 6.787 -8.944 -7.753 1.00 45.00 194 PHE A CA 1
ATOM 1600 C C . PHE A 1 194 ? 6.732 -10.487 -7.653 1.00 45.00 194 PHE A C 1
ATOM 1602 O O . PHE A 1 194 ? 5.698 -11.075 -7.952 1.00 45.00 194 PHE A O 1
ATOM 1609 N N . GLY A 1 195 ? 7.827 -11.162 -7.267 1.00 36.53 195 GLY A N 1
ATOM 1610 C CA . GLY A 1 195 ? 7.858 -12.631 -7.124 1.00 36.53 195 GLY A C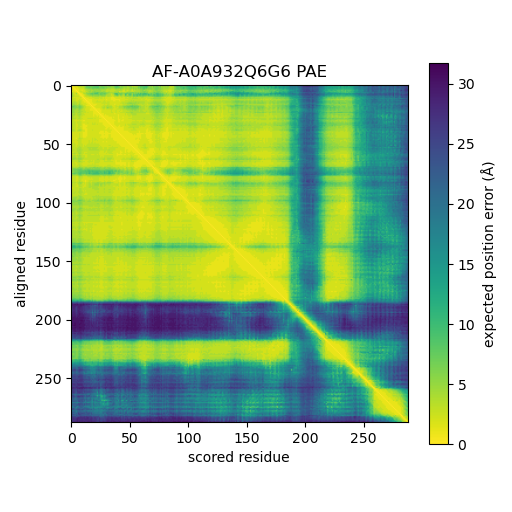A 1
ATOM 1611 C C . GLY A 1 195 ? 8.119 -13.425 -8.416 1.00 36.53 195 GLY A C 1
ATOM 1612 O O . GLY A 1 195 ? 7.619 -14.535 -8.572 1.00 36.53 195 GLY A O 1
ATOM 1613 N N . PHE A 1 196 ? 8.891 -12.884 -9.361 1.00 38.72 196 PHE A N 1
ATOM 1614 C CA . PHE A 1 196 ? 9.117 -13.524 -10.662 1.00 38.72 196 PHE A CA 1
ATOM 1615 C C . PHE A 1 196 ? 10.232 -14.598 -10.655 1.00 38.72 196 PHE A C 1
ATOM 1617 O O . PHE A 1 196 ? 11.235 -14.435 -9.962 1.00 38.72 196 PHE A O 1
ATOM 1624 N N . PRO A 1 197 ? 10.118 -15.683 -11.449 1.00 29.95 197 PRO A N 1
ATOM 1625 C CA . PRO A 1 197 ? 11.234 -16.589 -11.728 1.00 29.95 197 PRO A CA 1
ATOM 1626 C C . PRO A 1 197 ? 12.187 -16.017 -12.795 1.00 29.95 1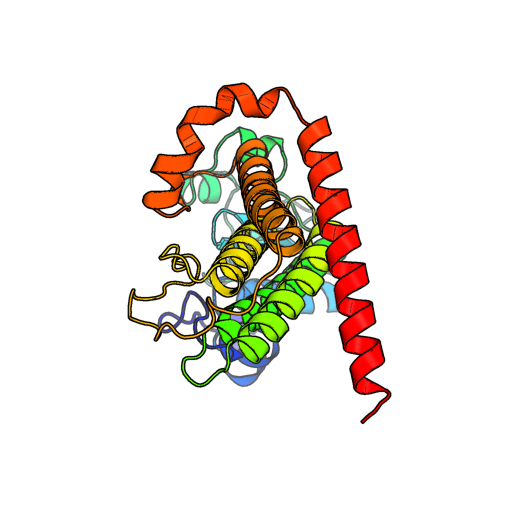97 PRO A C 1
ATOM 1628 O O . PRO A 1 197 ? 11.747 -15.367 -13.743 1.00 29.95 197 PRO A O 1
ATOM 1631 N N . LYS A 1 198 ? 13.488 -16.336 -12.695 1.00 34.03 198 LYS A N 1
ATOM 1632 C CA . LYS A 1 198 ? 14.483 -16.099 -13.763 1.00 34.03 198 LYS A CA 1
ATOM 1633 C C . LYS A 1 198 ? 14.176 -16.971 -14.993 1.00 34.03 198 LYS A C 1
ATOM 1635 O O . LYS A 1 198 ? 14.047 -18.182 -14.838 1.00 34.03 198 LYS A O 1
ATOM 1640 N N . GLY A 1 199 ? 14.147 -16.395 -16.200 1.00 32.19 199 GLY A N 1
ATOM 1641 C CA . GLY A 1 199 ? 14.082 -17.181 -17.442 1.00 32.19 199 GLY A CA 1
ATOM 1642 C C . GLY A 1 199 ? 14.009 -16.373 -18.748 1.00 32.19 199 GLY A C 1
ATOM 1643 O O . GLY A 1 199 ? 13.013 -15.703 -18.988 1.00 32.19 199 GLY A O 1
ATOM 1644 N N . SER A 1 200 ? 15.088 -16.501 -19.535 1.00 34.09 200 SER A N 1
ATOM 1645 C CA . SER A 1 200 ? 15.391 -16.185 -20.952 1.00 34.09 200 SER A CA 1
ATOM 1646 C C . SER A 1 200 ? 14.492 -15.240 -21.768 1.00 34.09 200 SER A C 1
ATOM 1648 O O . SER A 1 200 ? 13.361 -15.587 -22.112 1.00 34.09 200 SER A O 1
ATOM 1650 N N . LEU A 1 201 ? 15.080 -14.141 -22.253 1.00 39.44 201 LEU A N 1
ATOM 1651 C CA . LEU A 1 201 ? 14.576 -13.354 -23.384 1.00 39.44 201 LEU A CA 1
ATOM 1652 C C . LEU A 1 201 ? 15.618 -13.339 -24.515 1.00 39.44 201 LEU A C 1
ATOM 1654 O O . LEU A 1 201 ? 16.813 -13.197 -24.264 1.00 39.44 201 LEU A O 1
ATOM 1658 N N . ASN A 1 202 ? 15.144 -13.531 -25.750 1.00 36.62 202 ASN A N 1
ATOM 1659 C CA . ASN A 1 202 ? 15.950 -13.580 -26.972 1.00 36.62 202 ASN A CA 1
ATOM 1660 C C . ASN A 1 202 ? 16.532 -12.198 -27.305 1.00 36.62 202 ASN A C 1
ATOM 1662 O O . ASN A 1 202 ? 15.815 -11.194 -27.339 1.00 36.62 202 ASN A O 1
ATOM 1666 N N . GLY A 1 203 ? 17.839 -12.169 -27.559 1.00 37.16 203 GLY A N 1
ATOM 1667 C CA . GLY A 1 203 ? 18.581 -10.972 -27.926 1.00 37.16 203 GLY A CA 1
ATOM 1668 C C . GLY A 1 203 ? 18.556 -10.748 -29.429 1.00 37.16 203 GLY A C 1
ATOM 1669 O O . GLY A 1 203 ? 19.145 -11.537 -30.142 1.00 37.16 203 GLY A O 1
ATOM 1670 N N . ASP A 1 204 ? 17.898 -9.679 -29.884 1.00 38.41 204 ASP A N 1
ATOM 1671 C CA . ASP A 1 204 ? 18.108 -9.086 -31.217 1.00 38.41 204 ASP A CA 1
ATOM 1672 C C . ASP A 1 204 ? 17.501 -7.668 -31.308 1.00 38.41 204 ASP A C 1
ATOM 1674 O O . ASP A 1 204 ? 16.643 -7.375 -32.133 1.00 38.41 204 ASP A O 1
ATOM 1678 N N . VAL A 1 205 ? 17.928 -6.749 -30.428 1.00 39.31 205 VAL A N 1
ATOM 1679 C CA . VAL A 1 205 ? 17.618 -5.298 -30.563 1.00 39.31 205 VAL A CA 1
ATOM 1680 C C . VAL A 1 205 ? 18.863 -4.405 -30.383 1.00 39.31 205 VAL A C 1
ATOM 1682 O O . VAL A 1 205 ? 18.843 -3.219 -30.692 1.00 39.31 205 VAL A O 1
ATOM 1685 N N . LEU A 1 206 ? 20.010 -4.973 -29.993 1.00 34.19 206 LEU A N 1
ATOM 1686 C CA . LEU A 1 206 ? 21.238 -4.234 -29.651 1.00 34.19 206 LEU A CA 1
ATOM 1687 C C . LEU A 1 206 ? 21.947 -3.526 -30.826 1.00 34.19 206 LEU A C 1
ATOM 1689 O O . LEU A 1 206 ? 23.006 -2.938 -30.627 1.00 34.19 206 LEU A O 1
ATOM 1693 N N . ARG A 1 207 ? 21.407 -3.553 -32.051 1.00 36.19 207 ARG A N 1
ATOM 1694 C CA . ARG A 1 207 ? 22.065 -2.958 -33.231 1.00 36.19 207 ARG A CA 1
ATOM 1695 C C . ARG A 1 207 ? 21.563 -1.565 -33.632 1.00 36.19 207 ARG A C 1
ATOM 1697 O O . ARG A 1 207 ? 21.948 -1.099 -34.698 1.00 36.19 207 ARG A O 1
ATOM 1704 N N . MET A 1 208 ? 20.748 -0.886 -32.819 1.00 32.28 208 MET A N 1
ATOM 1705 C CA . MET A 1 208 ? 20.078 0.357 -33.252 1.00 32.28 208 MET A CA 1
ATOM 1706 C C . MET A 1 208 ? 20.191 1.583 -32.328 1.00 32.28 208 MET A C 1
ATOM 1708 O O . MET A 1 208 ? 19.446 2.532 -32.542 1.00 32.28 208 MET A O 1
ATOM 1712 N N . ILE A 1 209 ? 21.090 1.630 -31.337 1.00 33.81 209 ILE A N 1
ATOM 1713 C CA . ILE A 1 209 ? 20.968 2.650 -30.274 1.00 33.81 209 ILE A CA 1
ATOM 1714 C C . ILE A 1 209 ? 22.146 3.645 -30.181 1.00 33.81 209 ILE A C 1
ATOM 1716 O O . ILE A 1 209 ? 23.305 3.260 -30.014 1.00 33.81 209 ILE A O 1
ATOM 1720 N N . ASP A 1 210 ? 21.791 4.937 -30.252 1.00 35.31 210 ASP A N 1
ATOM 1721 C CA . ASP A 1 210 ? 22.612 6.150 -30.113 1.00 35.31 210 ASP A CA 1
ATOM 1722 C C . ASP A 1 210 ? 23.043 6.440 -28.651 1.00 35.31 210 ASP A C 1
ATOM 1724 O O . ASP A 1 210 ? 22.425 6.044 -27.666 1.00 35.31 210 ASP A O 1
ATOM 1728 N N . THR A 1 211 ? 24.1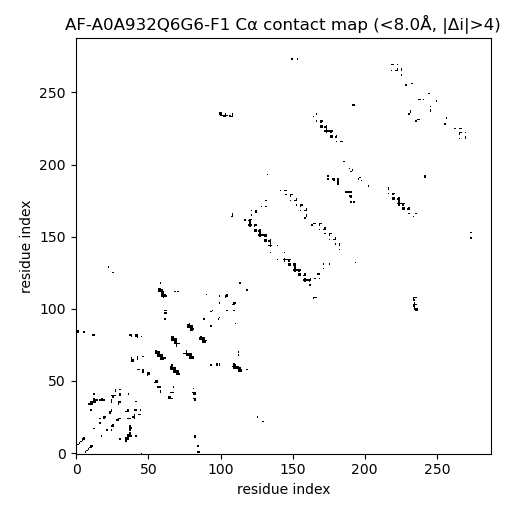36 7.186 -28.504 1.00 41.28 211 THR A N 1
ATOM 1729 C CA . THR A 1 211 ? 24.783 7.622 -27.257 1.00 41.28 211 THR A CA 1
ATOM 1730 C C . THR A 1 211 ? 23.911 8.467 -26.317 1.00 41.28 211 THR A C 1
ATOM 1732 O O . THR A 1 211 ? 24.191 8.516 -25.116 1.00 41.28 211 THR A O 1
ATOM 1735 N N . SER A 1 212 ? 22.852 9.108 -26.817 1.00 40.06 212 SER A N 1
ATOM 1736 C CA . SER A 1 212 ? 21.901 9.884 -26.009 1.00 40.06 212 SER A CA 1
ATOM 1737 C C . SER A 1 212 ? 21.018 9.003 -25.107 1.00 40.06 212 SER A C 1
ATOM 1739 O O . SER A 1 212 ? 20.729 9.388 -23.969 1.00 40.06 212 SER A O 1
ATOM 1741 N N . GLU A 1 213 ? 20.692 7.782 -25.543 1.00 38.50 213 GLU A N 1
ATOM 1742 C CA . GLU A 1 213 ? 19.893 6.817 -24.775 1.00 38.50 213 GLU A CA 1
ATOM 1743 C C . GLU A 1 213 ? 20.668 6.270 -23.564 1.00 38.50 213 GLU A C 1
ATOM 1745 O O . GLU A 1 213 ? 20.104 6.152 -22.476 1.00 38.50 213 GLU A O 1
ATOM 1750 N N . ARG A 1 214 ? 21.999 6.117 -23.664 1.00 40.16 214 ARG A N 1
ATOM 1751 C CA . ARG A 1 214 ? 22.868 5.720 -22.530 1.00 40.16 214 ARG A CA 1
ATOM 1752 C C . ARG A 1 214 ? 22.765 6.636 -21.308 1.00 40.16 214 ARG A C 1
ATOM 1754 O O . ARG A 1 214 ? 22.960 6.187 -20.179 1.00 40.16 214 ARG A O 1
ATOM 1761 N N . ARG A 1 215 ? 22.468 7.924 -21.515 1.00 44.78 215 ARG A N 1
ATOM 1762 C CA . ARG A 1 215 ? 22.300 8.911 -20.435 1.00 44.78 215 ARG A CA 1
ATOM 1763 C C . ARG A 1 215 ? 20.973 8.736 -19.692 1.00 44.78 215 ARG A C 1
ATOM 1765 O O . ARG A 1 215 ? 20.920 9.027 -18.503 1.00 44.78 215 ARG A O 1
ATOM 1772 N N . SER A 1 216 ? 19.931 8.252 -20.370 1.00 53.41 216 SER A N 1
ATOM 1773 C CA . SER A 1 216 ? 18.617 7.989 -19.765 1.00 53.41 216 SER A CA 1
ATOM 1774 C C . SER A 1 216 ? 18.639 6.791 -18.805 1.00 53.41 216 SER A C 1
ATOM 1776 O O . SER A 1 216 ? 18.058 6.856 -17.724 1.00 53.41 216 SER A O 1
ATOM 1778 N N . TRP A 1 217 ? 19.436 5.763 -19.108 1.00 54.50 217 TRP A N 1
ATOM 1779 C CA . TRP A 1 217 ? 19.546 4.540 -18.297 1.00 54.50 217 TRP A CA 1
ATOM 1780 C C . TRP A 1 217 ? 20.180 4.793 -16.925 1.00 54.50 217 TRP A C 1
ATOM 1782 O O . TRP A 1 217 ? 19.652 4.396 -15.884 1.00 54.50 217 TRP A O 1
ATOM 1792 N N . ALA A 1 218 ? 21.282 5.550 -16.898 1.00 58.22 218 ALA A N 1
ATOM 1793 C CA . ALA A 1 218 ? 21.935 5.943 -15.649 1.00 58.22 218 ALA A CA 1
ATOM 1794 C C . ALA A 1 218 ? 20.994 6.732 -14.719 1.00 58.22 218 ALA A C 1
ATOM 1796 O O . ALA A 1 218 ? 21.137 6.679 -13.498 1.00 58.22 218 ALA A O 1
ATOM 1797 N N . GLU A 1 219 ? 20.023 7.450 -15.283 1.00 67.94 219 GLU A N 1
ATOM 1798 C CA . GLU A 1 219 ? 19.047 8.208 -14.512 1.00 67.94 219 GLU A CA 1
ATOM 1799 C C . GLU A 1 219 ? 17.930 7.330 -13.951 1.00 67.94 219 GLU A C 1
ATOM 1801 O O . GLU A 1 219 ? 17.605 7.500 -12.783 1.00 67.94 219 GLU A O 1
ATOM 1806 N N . HIS A 1 220 ? 17.393 6.358 -14.698 1.00 71.94 220 HIS A N 1
ATOM 1807 C CA . HIS A 1 220 ? 16.383 5.431 -14.166 1.00 71.94 220 HIS A CA 1
ATOM 1808 C C . HIS A 1 220 ? 16.908 4.631 -12.977 1.00 71.94 220 HIS A C 1
ATOM 1810 O O . HIS A 1 220 ? 16.255 4.565 -11.933 1.00 71.94 220 HIS A O 1
ATOM 1816 N N . LEU A 1 221 ? 18.127 4.099 -13.090 1.00 67.69 221 LEU A N 1
ATOM 1817 C CA . LEU A 1 221 ? 18.768 3.412 -11.976 1.00 67.69 221 LEU A CA 1
ATOM 1818 C C . LEU A 1 221 ? 19.026 4.363 -10.793 1.00 67.69 221 LEU A C 1
ATOM 1820 O O . LEU A 1 221 ? 18.806 3.983 -9.644 1.00 67.69 221 LEU A O 1
ATOM 1824 N N . ALA A 1 222 ? 19.438 5.608 -11.050 1.00 68.25 222 ALA A N 1
ATOM 1825 C CA . ALA A 1 222 ? 19.609 6.609 -9.996 1.00 68.25 222 ALA A CA 1
ATOM 1826 C C . ALA A 1 222 ? 18.278 6.981 -9.316 1.00 68.25 222 ALA A C 1
ATOM 1828 O O . ALA A 1 222 ? 18.242 7.126 -8.095 1.00 68.25 222 ALA A O 1
ATOM 1829 N N . THR A 1 223 ? 17.177 7.098 -10.065 1.00 73.19 223 THR A N 1
ATOM 1830 C CA . THR A 1 223 ? 15.837 7.354 -9.518 1.00 73.19 223 THR A CA 1
ATOM 1831 C C . THR A 1 223 ? 15.356 6.178 -8.671 1.00 73.19 223 THR A C 1
ATOM 1833 O O . THR A 1 223 ? 14.854 6.386 -7.567 1.00 73.19 223 THR A O 1
ATOM 1836 N N . ALA A 1 224 ? 15.565 4.940 -9.130 1.00 72.31 224 ALA A N 1
ATOM 1837 C CA . ALA A 1 224 ? 15.260 3.755 -8.335 1.00 72.31 224 ALA A CA 1
ATOM 1838 C C . ALA A 1 224 ? 16.023 3.759 -7.001 1.00 72.31 224 ALA A C 1
ATOM 1840 O O . ALA A 1 224 ? 15.430 3.607 -5.931 1.00 72.31 224 ALA A O 1
ATOM 1841 N N . GLN A 1 225 ? 17.333 4.021 -7.054 1.00 71.12 225 GLN A N 1
ATOM 1842 C CA . GLN A 1 225 ? 18.181 4.143 -5.866 1.00 71.12 225 GLN A CA 1
ATOM 1843 C C . GLN A 1 225 ? 17.685 5.231 -4.914 1.00 71.12 225 GLN A C 1
ATOM 1845 O O . GLN A 1 225 ? 17.608 4.998 -3.709 1.00 71.12 225 GLN A O 1
ATOM 1850 N N . ALA A 1 226 ? 17.312 6.394 -5.443 1.00 73.75 226 ALA A N 1
ATOM 1851 C CA . ALA A 1 226 ? 16.736 7.489 -4.677 1.00 73.75 226 ALA A CA 1
ATOM 1852 C C . ALA A 1 226 ? 15.506 7.025 -3.871 1.00 73.75 226 ALA A C 1
ATOM 1854 O O . ALA A 1 226 ? 15.454 7.220 -2.654 1.00 73.75 226 ALA A O 1
ATOM 1855 N N . TYR A 1 227 ? 14.538 6.356 -4.498 1.00 78.38 227 TYR A N 1
ATOM 1856 C CA . TYR A 1 227 ? 13.340 5.885 -3.793 1.00 78.38 227 TYR A CA 1
ATOM 1857 C C . TYR A 1 227 ? 13.643 4.865 -2.695 1.00 78.38 227 TYR A C 1
ATOM 1859 O O . TYR A 1 227 ? 13.096 4.953 -1.591 1.00 78.38 227 TYR A O 1
ATOM 1867 N N . TYR A 1 228 ? 14.569 3.944 -2.951 1.00 74.69 228 TYR A N 1
ATOM 1868 C CA . TYR A 1 228 ? 15.025 3.022 -1.920 1.00 74.69 228 TYR A CA 1
ATOM 1869 C C . TYR A 1 228 ? 15.674 3.745 -0.734 1.00 74.69 228 TYR A C 1
ATOM 1871 O O . TYR A 1 228 ? 15.406 3.407 0.422 1.00 74.69 228 TYR A O 1
ATOM 1879 N N . GLN A 1 229 ? 16.493 4.764 -1.001 1.00 75.94 229 GLN A N 1
ATOM 1880 C CA . GLN A 1 229 ? 17.121 5.587 0.035 1.00 75.94 229 GLN A CA 1
ATOM 1881 C C . GLN A 1 229 ? 16.078 6.324 0.871 1.00 75.94 229 GLN A C 1
ATOM 1883 O O . GLN A 1 229 ? 16.154 6.290 2.100 1.00 75.94 229 GLN A O 1
ATOM 1888 N N . LYS A 1 230 ? 15.073 6.927 0.228 1.00 79.19 230 LYS A N 1
ATOM 1889 C CA . LYS A 1 230 ? 13.959 7.601 0.906 1.00 79.19 230 LYS A CA 1
ATOM 1890 C C . LYS A 1 230 ? 13.252 6.660 1.883 1.00 79.19 230 LYS A C 1
ATOM 1892 O O . LYS A 1 230 ? 13.065 7.008 3.048 1.00 79.19 230 LYS A O 1
ATOM 1897 N N . ALA A 1 231 ? 12.931 5.443 1.447 1.00 77.25 231 ALA A N 1
ATOM 1898 C CA . ALA A 1 231 ? 12.282 4.450 2.296 1.00 77.25 231 ALA A CA 1
ATOM 1899 C C . ALA A 1 231 ? 13.161 4.036 3.495 1.00 77.25 231 ALA A C 1
ATOM 1901 O O . ALA A 1 231 ? 12.676 3.951 4.625 1.00 77.25 231 ALA A O 1
ATOM 1902 N N . LEU A 1 232 ? 14.469 3.847 3.285 1.00 79.69 232 LEU A N 1
ATOM 1903 C CA . LEU A 1 232 ? 15.417 3.545 4.365 1.00 79.69 232 LEU A CA 1
ATOM 1904 C C . LEU A 1 232 ? 15.555 4.698 5.370 1.00 79.69 232 LEU A C 1
ATOM 1906 O O . LEU A 1 232 ? 15.579 4.450 6.576 1.00 79.69 232 LEU A O 1
ATOM 1910 N N . LEU A 1 233 ? 15.609 5.948 4.899 1.00 80.25 233 LEU A N 1
ATOM 1911 C CA . LEU A 1 233 ? 15.651 7.144 5.751 1.00 80.25 233 LEU A CA 1
ATOM 1912 C C . LEU A 1 233 ? 14.378 7.298 6.587 1.00 80.25 233 LEU A C 1
ATOM 1914 O O . LEU A 1 233 ? 14.447 7.735 7.737 1.00 80.25 233 LEU A O 1
ATOM 1918 N N . LEU A 1 234 ? 13.234 6.884 6.039 1.00 82.62 234 LEU A N 1
ATOM 1919 C CA . LEU A 1 234 ? 11.972 6.829 6.769 1.00 82.62 234 LEU A CA 1
ATOM 1920 C C . LEU A 1 234 ? 11.928 5.710 7.813 1.00 82.62 234 LEU A C 1
ATOM 1922 O O . LEU A 1 234 ? 11.015 5.719 8.626 1.00 82.62 234 LEU A O 1
ATOM 1926 N N . GLY A 1 235 ? 12.926 4.825 7.871 1.00 81.75 235 GLY A N 1
ATOM 1927 C CA . GLY A 1 235 ? 13.042 3.782 8.889 1.00 81.75 235 GLY A CA 1
ATOM 1928 C C . GLY A 1 235 ? 12.547 2.414 8.436 1.00 81.75 235 GLY A C 1
ATOM 1929 O O . GLY A 1 235 ? 12.366 1.532 9.274 1.00 81.75 235 GLY A O 1
ATOM 1930 N N . LEU A 1 236 ? 12.348 2.204 7.134 1.00 79.56 236 LEU A N 1
ATOM 1931 C CA . LEU A 1 236 ? 12.012 0.886 6.618 1.00 79.56 236 LEU A CA 1
ATOM 1932 C C . LEU A 1 236 ? 13.090 -0.147 6.995 1.00 79.56 236 LEU A C 1
ATOM 1934 O O . LEU A 1 236 ? 14.296 0.138 7.016 1.00 79.56 236 LEU A O 1
ATOM 1938 N N . ASP A 1 237 ? 12.663 -1.370 7.303 1.00 72.06 237 ASP A N 1
ATOM 1939 C CA . ASP A 1 237 ? 13.576 -2.491 7.468 1.00 72.06 237 ASP A CA 1
ATOM 1940 C C . ASP A 1 237 ? 14.001 -3.041 6.095 1.00 72.06 237 ASP A C 1
ATOM 1942 O O . ASP A 1 237 ? 13.164 -3.545 5.345 1.00 72.06 237 ASP A O 1
ATOM 1946 N N . PRO A 1 238 ? 15.303 -3.003 5.748 1.00 64.50 238 PRO A N 1
ATOM 1947 C CA . PRO A 1 238 ? 15.762 -3.604 4.516 1.00 64.50 238 PRO A CA 1
ATOM 1948 C C . PRO A 1 238 ? 15.533 -5.106 4.426 1.00 64.50 238 PRO A C 1
ATOM 1950 O O . PRO A 1 238 ? 15.700 -5.660 3.342 1.00 64.50 238 PRO A O 1
ATOM 1953 N N . SER A 1 239 ? 15.192 -5.789 5.527 1.00 63.28 239 SER A N 1
ATOM 1954 C CA . SER A 1 239 ? 14.819 -7.203 5.521 1.00 63.28 239 SER A CA 1
ATOM 1955 C C . SER A 1 239 ? 13.724 -7.517 4.490 1.00 63.28 239 SER A C 1
ATOM 1957 O O . SER A 1 239 ? 13.789 -8.584 3.873 1.00 63.28 239 SER A O 1
ATOM 1959 N N . TYR A 1 240 ? 12.840 -6.551 4.218 1.00 53.22 240 TYR A N 1
ATOM 1960 C CA . TYR A 1 240 ? 11.772 -6.614 3.221 1.00 53.22 240 TYR A CA 1
ATOM 1961 C C . TYR A 1 240 ? 12.247 -6.520 1.762 1.00 53.22 240 TYR A C 1
ATOM 1963 O O . TYR A 1 240 ? 11.474 -6.836 0.858 1.00 53.22 240 TYR A O 1
ATOM 1971 N N . TYR A 1 241 ? 13.514 -6.171 1.524 1.00 56.84 241 TYR A N 1
ATOM 1972 C CA . TYR A 1 241 ? 14.126 -6.123 0.198 1.00 56.84 241 TYR A CA 1
ATOM 1973 C C . TYR A 1 241 ? 14.834 -7.429 -0.196 1.00 56.84 241 TYR A C 1
ATOM 1975 O O . TYR A 1 241 ? 15.234 -8.249 0.641 1.00 56.84 241 TYR A O 1
ATOM 1983 N N . THR A 1 242 ? 15.031 -7.622 -1.505 1.00 51.50 242 THR A N 1
ATOM 1984 C CA . THR A 1 242 ? 15.672 -8.828 -2.055 1.00 51.50 242 THR A CA 1
ATOM 1985 C C . THR A 1 242 ? 17.124 -8.993 -1.568 1.00 51.50 242 THR A C 1
ATOM 1987 O O . THR A 1 242 ? 17.818 -8.025 -1.256 1.00 51.50 242 THR A O 1
ATOM 1990 N N . LYS A 1 243 ? 17.638 -10.235 -1.521 1.00 49.69 243 LYS A N 1
ATOM 1991 C CA . LYS A 1 243 ? 19.039 -10.517 -1.119 1.00 49.69 243 LYS A CA 1
ATOM 1992 C C . LYS A 1 243 ? 20.075 -9.768 -1.976 1.00 49.69 243 LYS A C 1
ATOM 1994 O O . LYS A 1 243 ? 21.103 -9.359 -1.447 1.00 49.69 243 LYS A O 1
ATOM 1999 N N . LYS A 1 244 ? 19.798 -9.575 -3.271 1.00 49.41 244 LYS A N 1
ATOM 2000 C CA . LYS A 1 244 ? 20.651 -8.809 -4.197 1.00 49.41 244 LYS A CA 1
ATOM 2001 C C . LYS A 1 244 ? 20.664 -7.320 -3.831 1.00 49.41 244 LYS A C 1
ATOM 2003 O O . LYS A 1 244 ? 21.736 -6.749 -3.689 1.00 49.41 244 LYS A O 1
ATOM 2008 N N . PHE A 1 245 ? 19.494 -6.740 -3.549 1.00 51.41 245 PHE A N 1
ATOM 2009 C CA . PHE A 1 245 ? 19.378 -5.354 -3.091 1.00 51.41 245 PHE A CA 1
ATOM 2010 C C . PHE A 1 245 ? 20.174 -5.096 -1.799 1.00 51.41 245 PHE A C 1
ATOM 2012 O O . PHE A 1 245 ? 20.932 -4.135 -1.700 1.00 51.41 245 PHE A O 1
ATOM 2019 N N . LYS A 1 246 ? 20.063 -6.001 -0.816 1.00 52.91 246 LYS A N 1
ATOM 2020 C CA . LYS A 1 246 ? 20.814 -5.898 0.448 1.00 52.91 246 LYS A CA 1
ATOM 2021 C C . LYS A 1 246 ? 22.330 -5.843 0.230 1.00 52.91 246 LYS A C 1
ATOM 2023 O O . LYS A 1 246 ? 23.008 -5.084 0.914 1.00 52.91 246 LYS A O 1
ATOM 2028 N N . ARG A 1 247 ? 22.841 -6.640 -0.715 1.00 54.59 247 ARG A N 1
ATOM 2029 C CA . ARG A 1 247 ? 24.268 -6.729 -1.053 1.00 54.59 247 ARG A CA 1
ATOM 2030 C C . ARG A 1 247 ? 24.783 -5.459 -1.729 1.00 54.59 247 ARG A C 1
ATOM 2032 O O . ARG A 1 247 ? 25.866 -5.003 -1.389 1.00 54.59 247 ARG A O 1
ATOM 2039 N N . ASP A 1 248 ? 24.013 -4.908 -2.661 1.00 52.84 248 ASP A N 1
ATOM 2040 C CA . ASP A 1 248 ? 24.497 -3.846 -3.545 1.00 52.84 248 ASP A CA 1
ATOM 2041 C C . ASP A 1 248 ? 24.330 -2.435 -2.927 1.00 52.84 248 ASP A C 1
ATOM 2043 O O . ASP A 1 248 ? 25.039 -1.517 -3.328 1.00 52.84 248 ASP A O 1
ATOM 2047 N N . TYR A 1 249 ? 23.453 -2.255 -1.921 1.00 52.38 249 TYR A N 1
ATOM 2048 C CA . TYR A 1 249 ? 23.028 -0.909 -1.483 1.00 52.38 249 TYR A CA 1
ATOM 2049 C C . TYR A 1 249 ? 23.118 -0.599 0.021 1.00 52.38 249 TYR A C 1
ATOM 2051 O O . TYR A 1 249 ? 23.190 0.572 0.394 1.00 52.38 249 TYR A O 1
ATOM 2059 N N . LEU A 1 250 ? 23.152 -1.594 0.919 1.00 51.81 250 LEU A N 1
ATOM 2060 C CA . LEU A 1 250 ? 23.214 -1.317 2.369 1.00 51.81 250 LEU A CA 1
ATOM 2061 C C . LEU A 1 250 ? 24.575 -0.803 2.849 1.00 51.81 250 LEU A C 1
ATOM 2063 O O . LEU A 1 250 ? 24.651 -0.199 3.919 1.00 51.81 250 LEU A O 1
ATOM 2067 N N . ALA A 1 251 ? 25.632 -1.000 2.060 1.00 51.09 251 ALA A N 1
ATOM 2068 C CA . ALA A 1 251 ? 26.984 -0.564 2.402 1.00 51.09 251 ALA A CA 1
ATOM 2069 C C . ALA A 1 251 ? 27.162 0.971 2.397 1.00 51.09 251 ALA A C 1
ATOM 2071 O O . ALA A 1 251 ? 28.088 1.467 3.032 1.00 51.09 251 ALA A O 1
ATOM 2072 N N . ASP A 1 252 ? 26.271 1.729 1.741 1.00 51.12 252 ASP A N 1
ATOM 2073 C CA . ASP A 1 252 ? 26.437 3.177 1.518 1.00 51.12 252 ASP A CA 1
ATOM 2074 C C . ASP A 1 252 ? 25.568 4.072 2.433 1.00 51.12 252 ASP A C 1
ATOM 2076 O O . ASP A 1 252 ? 25.652 5.298 2.367 1.00 51.12 252 ASP A O 1
ATOM 2080 N N . ILE A 1 253 ? 24.764 3.496 3.343 1.00 47.47 253 ILE A N 1
ATOM 2081 C CA . ILE A 1 253 ? 23.828 4.218 4.246 1.00 47.47 253 ILE A CA 1
ATOM 2082 C C . ILE A 1 253 ? 24.430 5.468 4.936 1.00 47.47 253 ILE A C 1
ATOM 2084 O O . ILE A 1 253 ? 23.739 6.492 5.003 1.00 47.47 253 ILE A O 1
ATOM 2088 N N . PRO A 1 254 ? 25.688 5.472 5.427 1.00 48.69 254 PRO A N 1
ATOM 2089 C CA . PRO A 1 254 ? 26.291 6.658 6.046 1.00 48.69 254 PRO A CA 1
ATOM 2090 C C . PRO A 1 254 ? 26.494 7.847 5.091 1.00 48.69 254 PRO A C 1
ATOM 2092 O O . PRO A 1 254 ? 26.378 8.998 5.510 1.00 48.69 254 PRO A O 1
ATOM 2095 N N . ARG A 1 255 ? 26.753 7.594 3.802 1.00 46.91 255 ARG A N 1
ATOM 2096 C CA . ARG A 1 255 ? 26.932 8.630 2.769 1.00 46.91 255 ARG A CA 1
ATOM 2097 C C . ARG A 1 255 ? 25.594 9.272 2.369 1.00 46.91 255 ARG A C 1
ATOM 2099 O O . ARG A 1 255 ? 25.557 10.433 1.967 1.00 46.91 255 ARG A O 1
ATOM 2106 N N . LEU A 1 256 ? 24.495 8.537 2.556 1.00 43.09 256 LEU A N 1
ATOM 2107 C CA . LEU A 1 256 ? 23.137 8.867 2.109 1.00 43.09 256 LEU A CA 1
ATOM 2108 C C . LEU A 1 256 ? 22.407 9.889 2.989 1.00 43.09 256 LEU A C 1
ATOM 2110 O O . LEU A 1 256 ? 21.646 10.701 2.476 1.00 43.09 256 LEU A O 1
ATOM 2114 N N . LYS A 1 257 ? 22.688 9.935 4.297 1.00 44.62 257 LYS A N 1
ATOM 2115 C CA . LYS A 1 257 ? 22.127 10.968 5.194 1.00 44.62 257 LYS A CA 1
ATOM 2116 C C . LYS A 1 257 ? 22.617 12.389 4.874 1.00 44.62 257 LYS A C 1
ATOM 2118 O O . LYS A 1 257 ? 22.043 13.349 5.376 1.00 44.62 257 LYS A O 1
ATOM 2123 N N . LYS A 1 258 ? 23.687 12.530 4.081 1.00 47.22 258 LYS A N 1
ATOM 2124 C CA . LYS A 1 258 ? 24.400 13.799 3.880 1.00 47.22 258 LYS A CA 1
ATOM 2125 C C . LYS A 1 258 ? 23.956 14.588 2.636 1.00 47.22 258 LYS A C 1
ATOM 2127 O O . LYS A 1 258 ? 24.173 15.790 2.618 1.00 47.22 258 LYS A O 1
ATOM 2132 N N . ASN A 1 259 ? 23.308 13.965 1.640 1.00 44.31 259 ASN A N 1
ATOM 2133 C CA . ASN A 1 259 ? 23.010 14.597 0.338 1.00 44.31 259 ASN A CA 1
ATOM 2134 C C . ASN A 1 259 ? 21.521 14.537 -0.064 1.00 44.31 259 ASN A C 1
ATOM 2136 O O . ASN A 1 259 ? 21.170 14.026 -1.127 1.00 44.31 259 ASN A O 1
ATOM 2140 N N . ASN A 1 260 ? 20.646 15.116 0.760 1.00 44.12 260 ASN A N 1
ATOM 2141 C CA . ASN A 1 260 ? 19.215 15.258 0.454 1.00 44.12 260 ASN A CA 1
ATOM 2142 C C . ASN A 1 260 ? 18.952 16.131 -0.803 1.00 44.12 260 ASN A C 1
ATOM 2144 O O . ASN A 1 260 ? 17.986 15.918 -1.524 1.00 44.12 260 ASN A O 1
ATOM 2148 N N . GLU A 1 261 ? 19.848 17.067 -1.135 1.00 47.78 261 GLU A N 1
ATOM 2149 C CA . GLU A 1 261 ? 19.718 17.945 -2.315 1.00 47.78 261 GLU A CA 1
ATOM 2150 C C . GLU A 1 261 ? 19.945 17.223 -3.653 1.00 47.78 261 GLU A C 1
ATOM 2152 O O . GLU A 1 261 ? 19.275 17.510 -4.646 1.00 47.78 261 GLU A O 1
ATOM 2157 N N . LEU A 1 262 ? 20.874 16.259 -3.697 1.00 49.12 262 LEU A N 1
ATOM 2158 C CA . LEU A 1 262 ? 21.112 15.454 -4.900 1.00 49.12 262 LEU A CA 1
ATOM 2159 C C . LEU A 1 262 ? 19.915 14.538 -5.190 1.00 49.12 262 LEU A C 1
ATOM 2161 O O . LEU A 1 262 ? 19.578 14.321 -6.352 1.00 49.12 262 LEU A O 1
ATOM 2165 N N . PHE A 1 263 ? 19.275 14.040 -4.130 1.00 46.75 263 PHE A N 1
ATOM 2166 C CA . PHE A 1 263 ? 18.054 13.246 -4.196 1.00 46.75 263 PHE A CA 1
ATOM 2167 C C . PHE A 1 263 ? 16.894 14.054 -4.806 1.00 46.75 263 PHE A C 1
ATOM 2169 O O . PHE A 1 263 ? 16.357 13.654 -5.839 1.00 46.75 263 PHE A O 1
ATOM 2176 N N . GLU A 1 264 ? 16.575 15.228 -4.249 1.00 51.84 264 GLU A N 1
ATOM 2177 C CA . GLU A 1 264 ? 15.489 16.093 -4.747 1.00 51.84 264 GLU A CA 1
ATOM 2178 C C . GLU A 1 264 ? 15.707 16.520 -6.210 1.00 51.84 264 GLU A C 1
ATOM 2180 O O . GLU A 1 264 ? 14.790 16.478 -7.033 1.00 51.84 264 GLU A O 1
ATOM 2185 N N . LYS A 1 265 ? 16.953 16.846 -6.584 1.00 61.62 265 LYS A N 1
ATOM 2186 C CA . LYS A 1 265 ? 17.302 17.184 -7.971 1.00 61.62 265 LYS A CA 1
ATOM 2187 C C . LYS A 1 265 ? 17.055 16.018 -8.936 1.00 61.62 265 LYS A C 1
ATOM 2189 O O . LYS A 1 265 ? 16.490 16.219 -10.010 1.00 61.62 265 LYS A O 1
ATOM 2194 N N . LYS A 1 266 ? 17.464 14.800 -8.565 1.00 50.28 266 LYS A N 1
ATOM 2195 C CA . LYS A 1 266 ? 17.304 13.600 -9.407 1.00 50.28 266 LYS A CA 1
ATOM 2196 C C . LYS A 1 266 ? 15.841 13.202 -9.587 1.00 50.28 266 LYS A C 1
ATOM 2198 O O . LYS A 1 266 ? 15.460 12.740 -10.661 1.00 50.28 266 LYS A O 1
ATOM 2203 N N . MET A 1 267 ? 15.022 13.423 -8.565 1.00 48.03 267 MET A N 1
ATOM 2204 C CA . MET A 1 267 ? 13.576 13.214 -8.617 1.00 48.03 267 MET A CA 1
ATOM 2205 C C . MET A 1 267 ? 12.898 14.158 -9.616 1.00 48.03 267 MET A C 1
ATOM 2207 O O . MET A 1 267 ? 12.157 13.702 -10.488 1.00 48.03 267 MET A O 1
ATOM 2211 N N . ALA A 1 268 ? 13.221 15.453 -9.552 1.00 59.00 268 ALA A N 1
ATOM 2212 C CA . ALA A 1 268 ? 12.691 16.452 -10.479 1.00 59.00 268 ALA A CA 1
ATOM 2213 C C . ALA A 1 268 ? 13.094 16.175 -11.943 1.00 59.00 268 ALA A C 1
ATOM 2215 O O . ALA A 1 268 ? 12.276 16.320 -12.854 1.00 59.00 268 ALA A O 1
ATOM 2216 N N . GLU A 1 269 ? 14.335 15.729 -12.177 1.00 54.78 269 GLU A N 1
ATOM 2217 C CA . GLU A 1 269 ? 14.821 15.320 -13.505 1.00 54.78 269 GLU A CA 1
ATOM 2218 C C . GLU A 1 269 ? 14.023 14.123 -14.064 1.00 54.78 269 GLU A C 1
ATOM 2220 O O . GLU A 1 269 ? 13.576 14.158 -15.215 1.00 54.78 269 GLU A O 1
ATOM 2225 N N . GLY A 1 270 ? 13.787 13.090 -13.244 1.00 47.56 270 GLY A N 1
ATOM 2226 C CA . GLY A 1 270 ? 13.013 11.908 -13.638 1.00 47.56 270 GLY A CA 1
ATOM 2227 C C . GLY A 1 270 ? 11.547 12.222 -13.962 1.00 47.56 270 GLY A C 1
ATOM 2228 O O . GLY A 1 270 ? 10.997 11.695 -14.933 1.00 47.56 270 GLY A O 1
ATOM 2229 N N . GLU A 1 271 ? 10.922 13.120 -13.198 1.00 48.72 271 GLU A N 1
ATOM 2230 C CA . GLU A 1 271 ? 9.550 13.572 -13.448 1.00 48.72 271 GLU A CA 1
ATOM 2231 C C . GLU A 1 271 ? 9.434 14.373 -14.758 1.00 48.72 271 GLU A C 1
ATOM 2233 O O . GLU A 1 271 ? 8.498 14.173 -15.539 1.00 48.72 271 GLU A O 1
ATOM 2238 N N . ALA A 1 272 ? 10.397 15.253 -15.050 1.00 60.81 272 ALA A N 1
ATOM 2239 C CA . ALA A 1 272 ? 10.405 16.044 -16.281 1.00 60.81 272 ALA A CA 1
ATOM 2240 C C . ALA A 1 272 ? 10.466 15.163 -17.543 1.00 60.81 272 ALA A C 1
ATOM 2242 O O . ALA A 1 272 ? 9.713 15.396 -18.493 1.00 60.81 272 ALA A O 1
ATOM 2243 N N . LYS A 1 273 ? 11.299 14.115 -17.536 1.00 50.47 273 LYS A N 1
ATOM 2244 C CA . LYS A 1 273 ? 11.423 13.179 -18.666 1.00 50.47 273 LYS A CA 1
ATOM 2245 C C . LYS A 1 273 ? 10.198 12.296 -18.845 1.00 50.47 273 LYS A C 1
ATOM 2247 O O . LYS A 1 273 ? 9.759 12.094 -19.975 1.00 50.47 273 LYS A O 1
ATOM 2252 N N . LEU A 1 274 ? 9.602 11.826 -17.747 1.00 45.66 274 LEU A N 1
ATOM 2253 C CA . LEU A 1 274 ? 8.328 11.107 -17.795 1.00 45.66 274 LEU A CA 1
ATOM 2254 C C . LEU A 1 274 ? 7.249 11.967 -18.461 1.00 45.66 274 LEU A C 1
ATOM 2256 O O . LEU A 1 274 ? 6.553 11.509 -19.365 1.00 45.66 274 LEU A O 1
ATOM 2260 N N . ASN A 1 275 ? 7.160 13.240 -18.073 1.00 54.25 275 ASN A N 1
ATOM 2261 C CA . ASN A 1 275 ? 6.224 14.184 -18.671 1.00 54.25 275 ASN A CA 1
ATOM 2262 C C . ASN A 1 275 ? 6.495 14.415 -20.168 1.00 54.25 275 ASN A C 1
ATOM 2264 O O . ASN A 1 275 ? 5.546 14.501 -20.947 1.00 54.25 275 ASN A O 1
ATOM 2268 N N . GLU A 1 276 ? 7.757 14.507 -20.595 1.00 57.56 276 GLU A N 1
ATOM 2269 C CA . GLU A 1 276 ? 8.119 14.627 -22.015 1.00 57.56 276 GLU A CA 1
ATOM 2270 C C . GLU A 1 276 ? 7.736 13.372 -22.813 1.00 57.56 276 GLU A C 1
ATOM 2272 O O . GLU A 1 276 ? 7.101 13.466 -23.865 1.00 57.56 276 GLU A O 1
ATOM 2277 N N . PHE A 1 277 ? 8.065 12.190 -22.296 1.00 44.66 277 PHE A N 1
ATOM 2278 C CA . PHE A 1 277 ? 7.734 10.918 -22.927 1.00 44.66 277 PHE A CA 1
ATOM 2279 C C . PHE A 1 277 ? 6.216 10.722 -23.063 1.00 44.66 277 PHE A C 1
ATOM 2281 O O . PHE A 1 277 ? 5.720 10.351 -24.128 1.00 44.66 277 PHE A O 1
ATOM 2288 N N . MET A 1 278 ? 5.450 11.049 -22.018 1.00 45.34 278 MET A N 1
ATOM 2289 C CA . MET A 1 278 ? 3.988 10.974 -22.055 1.00 45.34 278 MET A CA 1
ATOM 2290 C C . MET A 1 278 ? 3.379 11.923 -23.092 1.00 45.34 278 MET A C 1
ATOM 2292 O O . MET A 1 278 ? 2.385 11.568 -23.730 1.00 45.34 278 MET A O 1
ATOM 2296 N N . ARG A 1 279 ? 3.986 13.097 -23.325 1.00 63.50 279 ARG A N 1
ATOM 2297 C CA . ARG A 1 279 ? 3.576 13.988 -24.423 1.00 63.50 279 ARG A CA 1
ATOM 2298 C C . ARG A 1 279 ? 3.809 13.347 -25.790 1.00 63.50 279 ARG A C 1
ATOM 2300 O O . ARG A 1 279 ? 2.916 13.455 -26.624 1.00 63.50 279 ARG A O 1
ATOM 2307 N N . LYS A 1 280 ? 4.938 12.654 -25.996 1.00 51.19 280 LYS A N 1
ATOM 2308 C CA . LYS A 1 280 ? 5.249 11.943 -27.254 1.00 51.19 280 LYS A CA 1
ATOM 2309 C C . LYS A 1 280 ? 4.246 10.816 -27.537 1.00 51.19 280 LYS A C 1
ATOM 2311 O O . LYS A 1 280 ? 3.663 10.768 -28.615 1.00 51.19 280 LYS A O 1
ATOM 2316 N N . ILE A 1 281 ? 3.915 9.989 -26.539 1.00 45.12 281 ILE A N 1
ATOM 2317 C CA . ILE A 1 281 ? 2.857 8.968 -26.698 1.00 45.12 281 ILE A CA 1
ATOM 2318 C C . ILE A 1 281 ? 1.495 9.604 -27.030 1.00 45.12 281 ILE A C 1
ATOM 2320 O O . ILE A 1 281 ? 0.733 9.081 -27.847 1.00 45.12 281 ILE A O 1
ATOM 2324 N N . ALA A 1 282 ? 1.156 10.724 -26.387 1.00 45.41 282 ALA A N 1
ATOM 2325 C CA . ALA A 1 282 ? -0.115 11.411 -26.607 1.00 45.41 282 ALA A CA 1
ATOM 2326 C C . ALA A 1 282 ? -0.195 12.150 -27.958 1.00 45.41 282 ALA A C 1
ATOM 2328 O O . ALA A 1 282 ? -1.306 12.433 -28.421 1.00 45.41 282 ALA A O 1
ATOM 2329 N N . SER A 1 283 ? 0.938 12.500 -28.577 1.00 51.00 283 SER A N 1
ATOM 2330 C CA . SER A 1 283 ? 0.978 13.032 -29.944 1.00 51.00 283 SER A CA 1
ATOM 2331 C C . SER A 1 283 ? 0.843 11.927 -30.988 1.00 51.00 283 SER A C 1
ATOM 2333 O O . SER A 1 283 ? 0.098 12.109 -31.944 1.00 51.00 283 SER A O 1
ATOM 2335 N N . ASP A 1 284 ? 1.447 10.759 -30.767 1.00 45.50 284 ASP A N 1
ATOM 2336 C CA . ASP A 1 284 ? 1.384 9.647 -31.727 1.00 45.50 284 ASP A CA 1
ATOM 2337 C C . ASP A 1 284 ? -0.024 9.043 -31.840 1.00 45.50 284 ASP A C 1
ATOM 2339 O O . ASP A 1 284 ? -0.456 8.661 -32.923 1.00 45.50 284 ASP A O 1
ATOM 2343 N N . ARG A 1 285 ? -0.807 9.044 -30.750 1.00 42.41 285 ARG A N 1
ATOM 2344 C CA . ARG A 1 285 ? -2.227 8.632 -30.771 1.00 42.41 285 ARG A CA 1
ATOM 2345 C C . ARG A 1 285 ? -3.169 9.585 -31.513 1.00 42.41 285 ARG A C 1
ATOM 2347 O O . ARG A 1 285 ? -4.313 9.212 -31.732 1.00 42.41 285 ARG A O 1
ATOM 2354 N N . ARG A 1 286 ? -2.740 10.810 -31.835 1.00 44.81 286 ARG A N 1
ATOM 2355 C CA . ARG A 1 286 ? -3.539 11.778 -32.612 1.00 44.81 286 ARG A CA 1
ATOM 2356 C C . ARG A 1 286 ? -3.287 11.692 -34.122 1.00 44.81 286 ARG A C 1
ATOM 2358 O O . ARG A 1 286 ? -3.985 12.366 -34.868 1.00 44.81 286 ARG A O 1
ATOM 2365 N N . ASN A 1 287 ? -2.317 10.876 -34.542 1.00 39.75 287 ASN A N 1
ATOM 2366 C CA . ASN A 1 287 ? -1.929 10.659 -35.939 1.00 39.75 287 ASN A CA 1
ATOM 2367 C C . ASN A 1 287 ? -2.323 9.259 -36.468 1.00 39.75 287 ASN A C 1
ATOM 2369 O O . ASN A 1 287 ? -1.864 8.864 -37.539 1.00 39.75 287 ASN A O 1
ATOM 2373 N N . LEU A 1 288 ? -3.154 8.522 -35.720 1.00 36.28 288 LEU A N 1
ATOM 2374 C CA . LEU A 1 288 ? -3.860 7.296 -36.121 1.00 36.28 288 LEU A CA 1
ATOM 2375 C C . LEU A 1 288 ? -5.365 7.573 -36.111 1.00 36.28 288 LEU A C 1
ATOM 2377 O O . LEU A 1 288 ? -6.067 6.972 -36.950 1.00 36.28 288 LEU A O 1
#

pLDDT: mean 75.52, std 19.94, range [29.95, 97.44]

Radius of gyration: 20.71 Å; Cα contacts (8 Å, |Δi|>4): 364; chains: 1; bounding box: 52×37×60 Å